Protein AF-A0AAV6GYV1-F1 (afdb_monomer)

Nearest PDB structures (foldseek):
  3hlz-assembly1_A  TM=2.741E-01  e=1.268E+00  Bacteroides thetaiotaomicron VPI-5482
  6qlf-assembly1_L  TM=3.025E-01  e=2.192E+00  Saccharomyces cerevisiae
  6v8s-assembly11_K  TM=3.087E-01  e=9.617E+00  Arachis hypogaea
  5n83-assembly1_C  TM=1.624E-01  e=9.105E+00  Murine adenovirus 2

pLDDT: mean 74.98, std 23.85, range [28.27, 98.62]

Solvent-accessible surface area (backbone atoms only — not comparable to full-atom values): 13318 Å² total; per-residue (Å²): 136,83,82,74,56,74,51,79,46,83,43,65,66,91,82,87,71,86,88,81,69,70,67,78,70,79,68,96,55,78,82,77,73,91,79,90,86,76,94,71,90,77,73,90,65,86,59,78,94,79,59,98,90,47,48,67,56,78,65,39,71,42,36,53,37,82,41,79,44,98,59,66,47,58,56,89,88,39,75,32,56,40,36,17,49,30,52,24,35,31,37,26,51,83,62,72,59,64,66,37,75,56,68,70,78,84,34,80,55,97,77,56,78,53,61,51,21,74,49,17,21,45,30,28,38,62,88,41,42,49,46,36,36,46,79,38,74,63,66,67,66,32,53,49,54,20,49,52,52,34,67,70,39,77,85,67,84,61,56,45,54,34,36,38,41,38,36,40,40,41,28,16,37,59,88,74,67,78,38,47,28,25,36,32,43,37,43,38,28,46,83,80,42,29,37,40,40,31,31,41,56,54,74,52,90,74,92,65,62,75,34,63,62,71,93,73,79,77,80,75,79,129

Structure (mmCIF, N/CA/C/O backbone):
data_AF-A0AAV6GYV1-F1
#
_entry.id   AF-A0AAV6GYV1-F1
#
loop_
_atom_site.group_PDB
_atom_site.id
_atom_site.type_symbol
_atom_site.label_atom_id
_atom_site.label_alt_id
_atom_site.label_comp_id
_atom_site.label_asym_id
_atom_site.label_entity_id
_atom_site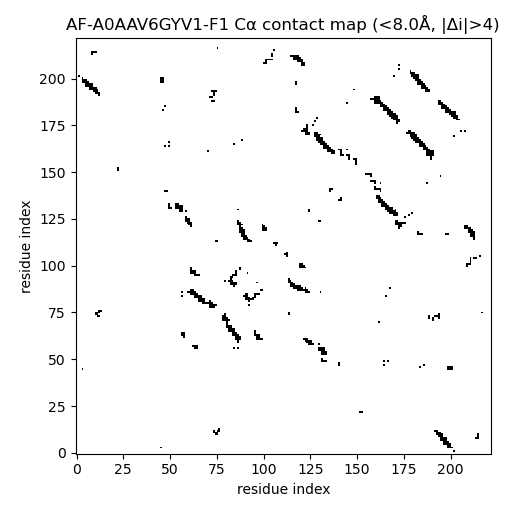.label_seq_id
_atom_site.pdbx_PDB_ins_code
_atom_site.Cartn_x
_atom_site.Cartn_y
_atom_site.Cartn_z
_atom_site.occupancy
_atom_site.B_iso_or_equiv
_atom_site.auth_seq_id
_atom_site.auth_comp_id
_atom_site.auth_asym_id
_atom_site.auth_atom_id
_atom_site.pdbx_PDB_model_num
ATOM 1 N N . MET A 1 1 ? 9.478 -24.132 -7.038 1.00 28.27 1 MET A N 1
ATOM 2 C CA . MET A 1 1 ? 8.317 -23.618 -6.281 1.00 28.27 1 MET A CA 1
ATOM 3 C C . MET A 1 1 ? 8.875 -22.710 -5.201 1.00 28.27 1 MET A C 1
ATOM 5 O O . MET A 1 1 ? 9.677 -23.185 -4.408 1.00 28.27 1 MET A O 1
ATOM 9 N N . GLN A 1 2 ? 8.620 -21.402 -5.302 1.00 28.59 2 GLN A N 1
ATOM 10 C CA . GLN A 1 2 ? 9.259 -20.383 -4.459 1.00 28.59 2 GLN A CA 1
ATOM 11 C C . GLN A 1 2 ? 8.671 -20.378 -3.034 1.00 28.59 2 GLN A C 1
ATOM 13 O O . GLN A 1 2 ? 7.479 -20.643 -2.881 1.00 28.59 2 GLN A O 1
ATOM 18 N N . PRO A 1 3 ? 9.484 -20.093 -2.001 1.00 28.50 3 PRO A N 1
ATOM 19 C CA . PRO A 1 3 ? 9.009 -19.924 -0.634 1.00 28.50 3 PRO A CA 1
ATOM 20 C C . PRO A 1 3 ? 8.240 -18.604 -0.492 1.00 28.50 3 PRO A C 1
ATOM 22 O O . PRO A 1 3 ? 8.726 -17.547 -0.887 1.00 28.50 3 PRO A O 1
ATOM 25 N N . TYR A 1 4 ? 7.048 -18.676 0.092 1.00 30.66 4 TYR A N 1
ATOM 26 C CA . TYR A 1 4 ? 6.285 -17.507 0.518 1.00 30.66 4 TYR A CA 1
ATOM 27 C C . TYR A 1 4 ? 6.835 -17.014 1.857 1.00 30.66 4 TYR A C 1
ATOM 29 O O . TYR A 1 4 ? 7.005 -17.805 2.787 1.00 30.66 4 TYR A O 1
ATOM 37 N N . TYR A 1 5 ? 7.102 -15.715 1.962 1.00 35.12 5 TYR A N 1
ATOM 38 C CA . TYR A 1 5 ? 7.473 -15.068 3.216 1.00 35.12 5 TYR A CA 1
ATOM 39 C C . TYR A 1 5 ? 6.336 -14.148 3.655 1.00 35.12 5 TYR A C 1
ATOM 41 O O . TYR A 1 5 ? 5.713 -13.481 2.831 1.00 35.12 5 TYR A O 1
ATOM 49 N N . TYR A 1 6 ? 6.082 -14.113 4.958 1.00 36.97 6 TYR A N 1
ATOM 50 C CA . TYR A 1 6 ? 5.147 -13.187 5.585 1.00 36.97 6 TYR A CA 1
ATOM 51 C C . TYR A 1 6 ? 5.913 -12.418 6.651 1.00 36.97 6 TYR A C 1
ATOM 53 O O . TYR A 1 6 ? 6.543 -13.024 7.522 1.00 36.97 6 TYR A O 1
ATOM 61 N N . PHE A 1 7 ? 5.877 -11.090 6.583 1.00 44.09 7 PHE A N 1
ATOM 62 C CA . PHE A 1 7 ? 6.377 -10.244 7.657 1.00 44.09 7 PHE A CA 1
ATOM 63 C C . PHE A 1 7 ? 5.183 -9.540 8.296 1.00 44.09 7 PHE A C 1
ATOM 65 O O . PHE A 1 7 ? 4.597 -8.619 7.729 1.00 44.09 7 PHE A O 1
ATOM 72 N N . VAL A 1 8 ? 4.794 -10.019 9.476 1.00 45.31 8 VAL A N 1
ATOM 73 C CA . VAL A 1 8 ? 3.782 -9.371 10.312 1.00 45.31 8 VAL A CA 1
ATOM 74 C C . VAL A 1 8 ? 4.501 -8.390 11.210 1.00 45.31 8 VAL A C 1
ATOM 76 O O . VAL A 1 8 ? 5.445 -8.755 11.914 1.00 45.31 8 VAL A O 1
ATOM 79 N N . THR A 1 9 ? 4.050 -7.144 11.212 1.00 48.09 9 THR A N 1
ATOM 80 C CA . THR A 1 9 ? 4.599 -6.147 12.111 1.00 48.09 9 THR A CA 1
ATOM 81 C C . THR A 1 9 ? 3.514 -5.393 12.863 1.00 48.09 9 THR A C 1
ATOM 83 O O . THR A 1 9 ? 2.433 -5.090 12.358 1.00 48.09 9 THR A O 1
ATOM 86 N N . TYR A 1 10 ? 3.807 -5.171 14.138 1.00 42.75 10 TYR A N 1
ATOM 87 C CA . TYR A 1 10 ? 2.898 -4.660 15.147 1.00 42.75 10 TYR A CA 1
ATOM 88 C C . TYR A 1 10 ? 3.304 -3.233 15.498 1.00 42.75 10 TYR A C 1
ATOM 90 O O . TYR A 1 10 ? 4.445 -3.000 15.902 1.00 42.75 10 TYR A O 1
ATOM 98 N N . CYS A 1 11 ? 2.378 -2.285 15.382 1.00 42.47 11 CYS A N 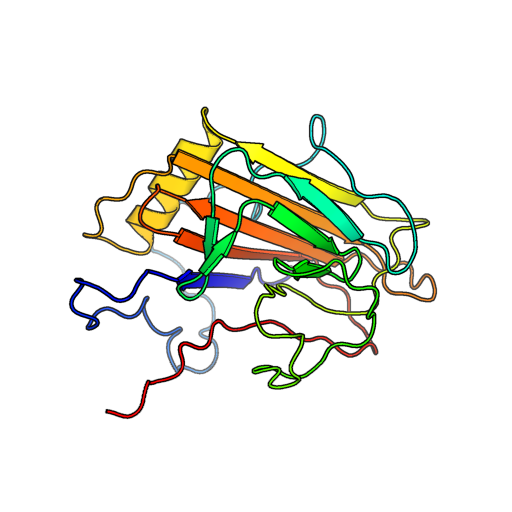1
ATOM 99 C CA . CYS A 1 11 ? 2.595 -0.918 15.834 1.00 42.47 11 CYS A CA 1
ATOM 100 C C . CYS A 1 11 ? 1.391 -0.480 16.672 1.00 42.47 11 CYS A C 1
ATOM 102 O O . CYS A 1 11 ? 0.409 0.030 16.140 1.00 42.47 11 CYS A O 1
ATOM 104 N N . THR A 1 12 ? 1.448 -0.686 17.991 1.00 38.69 12 THR A N 1
ATOM 105 C CA . THR A 1 12 ? 0.503 -0.020 18.899 1.00 38.69 12 THR A CA 1
ATOM 106 C C . THR A 1 12 ? 1.079 1.235 19.514 1.00 38.69 12 THR A C 1
ATOM 108 O O . THR A 1 12 ? 2.278 1.340 19.771 1.00 38.69 12 THR A O 1
ATOM 111 N N . ASP A 1 13 ? 0.160 2.153 19.802 1.00 34.41 13 ASP A N 1
ATOM 112 C CA . ASP A 1 13 ? 0.320 3.236 20.759 1.00 34.41 13 ASP A CA 1
ATOM 113 C C . ASP A 1 13 ? 0.835 2.669 22.092 1.00 34.41 13 ASP A C 1
ATOM 115 O O . ASP A 1 13 ? 0.295 1.695 22.626 1.00 34.41 13 ASP A O 1
ATOM 119 N N . VAL A 1 14 ? 1.928 3.232 22.599 1.00 31.59 14 VAL A N 1
ATOM 120 C CA . VAL A 1 14 ? 2.547 2.809 23.858 1.00 31.59 14 VAL A CA 1
ATOM 121 C C . VAL A 1 14 ? 1.818 3.546 24.974 1.00 31.59 14 VAL A C 1
ATOM 123 O O . VAL A 1 14 ? 2.110 4.713 25.225 1.00 31.59 14 VAL A O 1
ATOM 126 N N . GLY A 1 15 ? 0.849 2.865 25.585 1.00 30.61 15 GLY A N 1
ATOM 127 C CA . GLY A 1 15 ? 0.046 3.381 26.693 1.00 30.61 15 GLY A CA 1
ATOM 128 C C . GLY A 1 15 ? -0.214 2.346 27.784 1.00 30.61 15 GLY A C 1
ATOM 129 O O . GLY A 1 15 ? 0.228 2.560 28.896 1.00 30.61 15 GLY A O 1
ATOM 130 N N . ASP A 1 16 ? -0.852 1.211 27.478 1.00 30.47 16 ASP A N 1
ATOM 131 C CA . ASP A 1 16 ? -1.278 0.251 28.517 1.00 30.47 16 ASP A CA 1
ATOM 132 C C . ASP A 1 16 ? -1.427 -1.186 27.984 1.00 30.47 16 ASP A C 1
ATOM 134 O O . ASP A 1 16 ? -2.526 -1.738 27.912 1.00 30.47 16 ASP A O 1
ATOM 138 N N . ILE A 1 17 ? -0.326 -1.819 27.570 1.00 37.41 17 ILE A N 1
ATOM 139 C CA . ILE A 1 17 ? -0.294 -3.277 27.378 1.00 37.41 17 ILE A CA 1
ATOM 140 C C . ILE A 1 17 ? 1.078 -3.781 27.817 1.00 37.41 17 ILE A C 1
ATOM 142 O O . ILE A 1 17 ? 2.091 -3.366 27.261 1.00 37.41 17 ILE A O 1
ATOM 146 N N . ASP A 1 18 ? 1.109 -4.678 28.802 1.00 32.22 18 ASP A N 1
ATOM 147 C CA . ASP A 1 18 ? 2.315 -5.375 29.251 1.00 32.22 18 ASP A CA 1
ATOM 148 C C . ASP A 1 18 ? 3.044 -6.043 28.067 1.00 32.22 18 ASP A C 1
ATOM 150 O O . ASP A 1 18 ? 2.610 -7.052 27.504 1.00 32.22 18 ASP A O 1
ATOM 154 N N . PHE A 1 19 ? 4.184 -5.463 27.688 1.00 38.31 19 PHE A N 1
ATOM 155 C CA . PHE A 1 19 ? 5.040 -5.846 26.561 1.00 38.31 19 PHE A CA 1
ATOM 156 C C . PHE A 1 19 ? 5.888 -7.099 26.843 1.00 38.31 19 PHE A C 1
ATOM 158 O O . PHE A 1 19 ? 7.103 -7.084 26.667 1.00 38.31 19 PHE A O 1
ATOM 165 N N . ASN A 1 20 ? 5.264 -8.210 27.241 1.00 29.78 20 ASN A N 1
ATOM 166 C CA . ASN A 1 20 ? 5.962 -9.499 27.389 1.00 29.78 20 ASN A CA 1
ATOM 167 C C . ASN A 1 20 ? 5.529 -10.578 26.387 1.00 29.78 20 ASN A C 1
ATOM 169 O O . ASN A 1 20 ? 5.944 -11.730 26.499 1.00 29.78 20 ASN A O 1
ATOM 173 N N . ARG A 1 21 ? 4.751 -10.226 25.360 1.00 39.41 21 ARG A N 1
ATOM 174 C CA . ARG A 1 21 ? 4.502 -11.112 24.215 1.00 39.41 21 ARG A CA 1
ATOM 175 C C . ARG A 1 21 ? 4.888 -10.407 22.926 1.00 39.41 21 ARG A C 1
ATOM 177 O O . ARG A 1 21 ? 4.056 -9.808 22.254 1.00 39.41 21 ARG A O 1
ATOM 184 N N . LEU A 1 22 ? 6.173 -10.485 22.584 1.00 37.31 22 LEU A N 1
ATOM 185 C CA . LEU A 1 22 ? 6.576 -10.382 21.184 1.00 37.31 22 LEU A CA 1
ATOM 186 C C . LEU A 1 22 ? 5.710 -11.378 20.394 1.00 37.31 22 LEU A C 1
ATOM 188 O O . LEU A 1 22 ? 5.467 -12.487 20.884 1.00 37.31 22 LEU A O 1
ATOM 192 N N . ALA A 1 23 ? 5.264 -11.018 19.183 1.00 36.94 23 ALA A N 1
ATOM 193 C CA . ALA A 1 23 ? 4.935 -12.056 18.205 1.00 36.94 23 ALA A CA 1
ATOM 194 C C . ALA A 1 23 ? 6.103 -13.058 18.234 1.00 36.94 23 ALA A C 1
ATOM 196 O O . ALA A 1 23 ? 7.246 -12.590 18.337 1.00 36.94 23 ALA A O 1
ATOM 197 N N . PRO A 1 24 ? 5.857 -14.383 18.245 1.00 34.25 24 PRO A N 1
ATOM 198 C CA . PRO A 1 24 ? 6.929 -15.357 18.384 1.00 34.25 24 PRO A CA 1
ATOM 199 C C . PRO A 1 24 ? 8.085 -14.957 17.474 1.00 34.25 24 PRO A C 1
ATOM 201 O O . PRO A 1 24 ? 7.870 -14.727 16.281 1.00 34.25 24 PRO A O 1
ATOM 204 N N . HIS A 1 25 ? 9.286 -14.790 18.039 1.00 34.47 25 HIS A N 1
ATOM 205 C CA . HIS A 1 25 ? 10.470 -14.602 17.213 1.00 34.47 25 HIS A CA 1
ATOM 206 C C . HIS A 1 25 ? 10.446 -15.702 16.145 1.00 34.47 25 HIS A C 1
ATOM 208 O O . HIS A 1 25 ? 10.227 -16.862 16.516 1.00 34.47 25 HIS A O 1
ATOM 214 N N . PRO A 1 26 ? 10.672 -15.386 14.853 1.00 36.88 26 PRO A N 1
ATOM 215 C CA . PRO A 1 26 ? 11.050 -16.421 13.908 1.00 36.88 26 PRO A CA 1
ATOM 216 C C . PRO A 1 26 ? 12.182 -17.193 14.590 1.00 36.88 26 PRO A C 1
ATOM 218 O O . PRO A 1 26 ? 13.135 -16.544 15.039 1.00 36.88 26 PRO A O 1
ATOM 221 N N . PRO A 1 27 ? 12.042 -18.510 14.815 1.00 33.62 27 PRO A N 1
ATOM 222 C CA . PRO A 1 27 ? 13.006 -19.239 15.619 1.00 33.62 27 PRO A CA 1
ATOM 223 C C . PRO A 1 27 ? 14.417 -18.956 15.092 1.00 33.62 27 PRO A C 1
ATOM 225 O O . PRO A 1 27 ? 14.642 -19.024 13.887 1.00 33.62 27 PRO A O 1
ATOM 228 N N . LEU A 1 28 ? 15.368 -18.650 15.987 1.00 34.28 28 LEU A N 1
ATOM 229 C CA . LEU A 1 28 ? 16.804 -18.477 15.683 1.00 34.28 28 LEU A CA 1
ATOM 230 C C . LEU A 1 28 ? 17.481 -19.800 15.261 1.00 34.28 28 LEU A C 1
ATOM 232 O O . LEU A 1 28 ? 18.677 -20.006 15.447 1.00 34.28 28 LEU A O 1
ATOM 236 N N . VAL A 1 29 ? 16.701 -20.721 14.710 1.00 34.00 29 VAL A N 1
ATOM 237 C CA . VAL A 1 29 ? 17.139 -21.996 14.169 1.00 34.00 29 VAL A CA 1
ATOM 238 C C . VAL A 1 29 ? 17.506 -21.733 12.704 1.00 34.00 29 VAL A C 1
ATOM 240 O O . VAL A 1 29 ? 16.755 -21.018 12.033 1.00 34.00 29 VAL A O 1
ATOM 243 N N . PRO A 1 30 ? 18.632 -22.259 12.178 1.00 32.72 30 PRO A N 1
ATOM 244 C CA . PRO A 1 30 ? 18.871 -22.240 10.736 1.00 32.72 30 PRO A CA 1
ATOM 245 C C . PRO A 1 30 ? 17.610 -22.744 10.042 1.00 32.72 30 PRO A C 1
ATOM 247 O O . PRO A 1 30 ? 17.064 -23.759 10.467 1.00 32.72 30 PRO A O 1
ATOM 250 N N . THR A 1 31 ? 17.133 -21.986 9.053 1.00 32.56 31 THR A N 1
ATOM 251 C CA . THR A 1 31 ? 15.862 -22.167 8.341 1.00 32.56 31 THR A CA 1
ATOM 252 C C . THR A 1 31 ? 15.385 -23.623 8.389 1.00 32.56 31 THR A C 1
ATOM 254 O O . THR A 1 31 ? 15.970 -24.464 7.697 1.00 32.56 31 THR A O 1
ATOM 257 N N . PRO A 1 32 ? 14.390 -23.962 9.234 1.00 28.69 32 PRO A N 1
ATOM 258 C CA . PRO A 1 32 ? 13.977 -25.346 9.382 1.00 28.69 32 PRO A CA 1
ATOM 259 C C . PRO A 1 32 ? 13.422 -25.867 8.057 1.00 28.69 32 PRO A C 1
ATOM 261 O O . PRO A 1 32 ? 12.532 -25.263 7.456 1.00 28.69 32 PRO A O 1
ATOM 264 N N . GLN A 1 33 ? 13.981 -26.988 7.604 1.00 31.70 33 GLN A N 1
ATOM 265 C CA . GLN A 1 33 ? 13.441 -27.803 6.518 1.00 31.70 33 GLN A CA 1
ATOM 266 C C . GLN A 1 33 ? 12.022 -28.304 6.874 1.00 31.70 33 GLN A C 1
ATOM 268 O O . GLN A 1 33 ? 11.667 -28.341 8.055 1.00 31.70 33 GLN A O 1
ATOM 273 N N . PRO A 1 34 ? 11.200 -28.678 5.873 1.00 29.33 34 PRO A N 1
ATOM 274 C CA . PRO A 1 34 ? 9.767 -28.913 6.040 1.00 29.33 34 PRO A CA 1
ATOM 275 C C . PRO A 1 34 ? 9.486 -30.024 7.055 1.00 29.33 34 PRO A C 1
ATOM 277 O O . PRO A 1 34 ? 10.078 -31.098 6.965 1.00 29.33 34 PRO A O 1
ATOM 280 N N . ILE A 1 35 ? 8.533 -29.800 7.964 1.00 29.09 35 ILE A N 1
ATOM 281 C CA . ILE A 1 35 ? 7.978 -30.861 8.810 1.00 29.09 35 ILE A CA 1
ATOM 282 C C . ILE A 1 35 ? 6.518 -31.059 8.411 1.00 29.09 35 ILE A C 1
ATOM 284 O O . ILE A 1 35 ? 5.685 -30.162 8.533 1.00 29.09 35 ILE A O 1
ATOM 288 N N . THR A 1 36 ? 6.227 -32.244 7.889 1.00 36.53 36 THR A N 1
ATOM 289 C CA . THR A 1 36 ? 4.882 -32.723 7.592 1.00 36.53 36 THR A CA 1
ATOM 290 C C . THR A 1 36 ? 4.103 -32.968 8.884 1.00 36.53 36 THR A C 1
ATOM 292 O O . THR A 1 36 ? 4.534 -33.745 9.730 1.00 36.53 36 THR A O 1
ATOM 295 N N . GLY A 1 37 ? 2.914 -32.361 8.986 1.00 40.50 37 GLY A N 1
ATOM 296 C CA . GLY A 1 37 ? 1.854 -32.807 9.895 1.00 40.50 37 GLY A CA 1
ATOM 297 C C . GLY A 1 37 ? 1.581 -31.946 11.130 1.00 40.50 37 GLY A C 1
ATOM 298 O O . GLY A 1 37 ? 1.790 -32.418 12.239 1.00 40.50 37 GLY A O 1
ATOM 299 N N . THR A 1 38 ? 0.975 -30.767 10.938 1.00 30.59 38 THR A N 1
ATOM 300 C 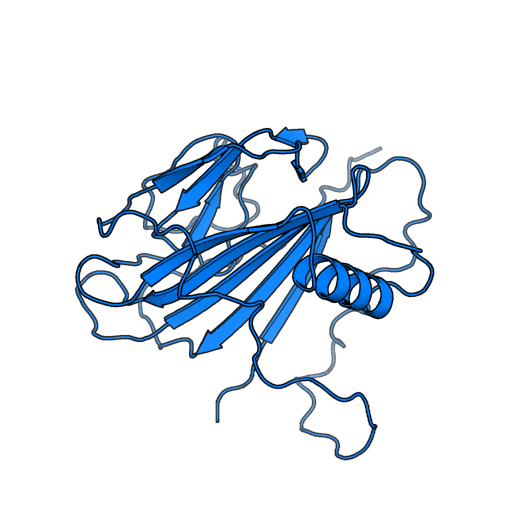CA . THR A 1 38 ? -0.048 -30.224 11.856 1.00 30.59 38 THR A CA 1
ATOM 301 C C . THR A 1 38 ? -1.028 -29.368 11.051 1.00 30.59 38 THR A C 1
ATOM 303 O O . THR A 1 38 ? -0.628 -28.479 10.302 1.00 30.59 38 THR A O 1
ATOM 306 N N . THR A 1 39 ? -2.322 -29.655 11.166 1.00 36.28 39 THR A N 1
ATOM 307 C CA . THR A 1 39 ? -3.420 -28.982 10.459 1.00 36.28 39 THR A CA 1
ATOM 308 C C . THR A 1 39 ? -3.700 -27.595 11.041 1.00 36.28 39 THR A C 1
ATOM 310 O O . THR A 1 39 ? -4.531 -27.448 11.932 1.00 36.28 39 THR A O 1
ATOM 313 N N . ALA A 1 40 ? -3.044 -26.572 10.497 1.00 36.56 40 ALA A N 1
ATOM 314 C CA . ALA A 1 40 ? -3.662 -25.266 10.301 1.00 36.56 40 ALA A CA 1
ATOM 315 C C . ALA A 1 40 ? -3.907 -25.131 8.794 1.00 36.56 40 ALA A C 1
ATOM 317 O O . ALA A 1 40 ? -2.969 -25.183 7.999 1.00 36.56 40 ALA A O 1
ATOM 318 N N . SER A 1 41 ? -5.169 -25.061 8.378 1.00 32.69 41 SER A N 1
ATOM 319 C CA . SER A 1 41 ? -5.514 -24.836 6.976 1.00 32.69 41 SER A CA 1
ATOM 320 C C . SER A 1 41 ? -5.100 -23.417 6.576 1.00 32.69 41 SER A C 1
ATOM 322 O O . SER A 1 41 ? -5.726 -22.453 7.010 1.00 32.69 41 SER A O 1
ATOM 324 N N . PHE A 1 42 ? -4.065 -23.291 5.748 1.00 40.62 42 PHE A N 1
ATOM 325 C CA . PHE A 1 42 ? -3.737 -22.047 5.050 1.00 40.62 42 PHE A CA 1
ATOM 326 C C . PHE A 1 42 ? -4.620 -21.940 3.796 1.00 40.62 42 PHE A C 1
ATOM 328 O O . PHE A 1 42 ? -4.631 -22.888 3.004 1.00 40.62 42 PHE A O 1
ATOM 335 N N . PRO A 1 43 ? -5.378 -20.849 3.589 1.00 40.22 43 PRO A N 1
ATOM 336 C CA . PRO A 1 43 ? -6.180 -20.709 2.384 1.00 40.22 43 PRO A CA 1
ATOM 337 C C . PRO A 1 43 ? -5.299 -20.388 1.169 1.00 40.22 43 PRO A C 1
ATOM 339 O O . PRO A 1 43 ? -4.209 -19.827 1.279 1.00 40.22 43 PRO A O 1
ATOM 342 N N . ALA A 1 44 ? -5.781 -20.777 -0.010 1.00 36.59 44 ALA A N 1
ATOM 343 C CA . ALA A 1 44 ? -5.176 -20.425 -1.285 1.00 36.59 44 ALA A CA 1
ATOM 344 C C . ALA A 1 44 ? -5.147 -18.896 -1.478 1.00 36.59 44 ALA A C 1
ATOM 346 O O . ALA A 1 44 ? -6.159 -18.232 -1.273 1.00 36.59 44 ALA A O 1
ATOM 347 N N . GLY A 1 45 ? -4.003 -18.375 -1.934 1.00 58.53 45 GLY A N 1
ATOM 348 C CA . GLY A 1 45 ? -3.778 -16.953 -2.214 1.00 58.53 45 GLY A CA 1
ATOM 349 C C . GLY A 1 45 ? -3.077 -16.235 -1.061 1.00 58.53 45 GLY A C 1
ATOM 350 O O . GLY A 1 45 ? -3.697 -15.853 -0.084 1.00 58.53 45 GLY A O 1
ATOM 351 N N . VAL A 1 46 ? -1.769 -16.016 -1.196 1.00 73.56 46 VAL A N 1
ATOM 352 C CA . VAL A 1 46 ? -0.902 -15.308 -0.225 1.00 73.56 46 VAL A CA 1
ATOM 353 C C . VAL A 1 46 ? -1.301 -13.844 0.003 1.00 73.56 46 VAL A C 1
ATOM 355 O O . VAL A 1 46 ? -0.853 -13.205 0.951 1.00 73.56 46 VAL A O 1
ATOM 358 N N . PHE A 1 47 ? -2.145 -13.306 -0.871 1.00 85.62 47 PHE A N 1
ATOM 359 C CA . PHE A 1 47 ? -2.564 -11.917 -0.879 1.00 85.62 47 PHE A CA 1
ATOM 360 C C . PHE A 1 47 ? -4.019 -11.776 -0.447 1.00 85.62 47 PHE A C 1
ATOM 362 O O . PHE A 1 47 ? -4.876 -12.579 -0.813 1.00 85.62 47 PHE A O 1
ATOM 369 N N . TYR A 1 48 ? -4.297 -10.688 0.266 1.00 93.25 48 TYR A N 1
ATOM 370 C CA . TYR A 1 48 ? -5.642 -10.143 0.385 1.00 93.25 48 TYR A CA 1
ATOM 371 C C . TYR A 1 48 ? -6.196 -9.844 -1.013 1.00 93.25 48 TYR A C 1
ATOM 373 O O . TYR A 1 48 ? -5.399 -9.572 -1.917 1.00 93.25 48 TYR A O 1
ATOM 381 N N . PRO A 1 49 ? -7.529 -9.866 -1.207 1.00 94.38 49 PRO A N 1
ATOM 382 C CA . PRO A 1 49 ? -8.133 -9.615 -2.509 1.00 94.38 49 PRO A CA 1
ATOM 383 C C . PRO A 1 49 ? -7.633 -8.311 -3.143 1.00 94.38 49 PRO A C 1
ATOM 385 O O . PRO A 1 49 ? -7.617 -7.265 -2.493 1.00 94.38 49 PRO A O 1
ATOM 388 N N . PHE A 1 50 ? -7.236 -8.407 -4.408 1.00 94.50 50 PHE A N 1
ATOM 389 C CA . PHE A 1 50 ? -6.821 -7.299 -5.265 1.00 94.50 50 PHE A CA 1
ATOM 390 C C . PHE A 1 50 ? -7.220 -7.626 -6.711 1.00 94.50 50 PHE A C 1
ATOM 392 O O . PHE A 1 50 ? -7.373 -8.801 -7.064 1.00 94.50 50 PHE A O 1
ATOM 399 N N . GLY A 1 51 ? -7.391 -6.609 -7.553 1.00 91.56 51 GLY A N 1
ATOM 400 C CA . GLY A 1 51 ? -7.758 -6.775 -8.960 1.00 91.56 51 GLY A CA 1
ATOM 401 C C . GLY A 1 51 ? -8.999 -5.969 -9.360 1.00 91.56 51 GLY A C 1
ATOM 402 O O . GLY A 1 51 ? -9.114 -4.811 -8.965 1.00 91.56 51 GLY A O 1
ATOM 403 N N . PRO A 1 52 ? -9.907 -6.515 -10.197 1.00 89.81 52 PRO A N 1
ATOM 404 C CA . PRO A 1 52 ? -11.038 -5.755 -10.729 1.00 89.81 52 PRO A CA 1
ATOM 405 C C . PRO A 1 52 ? -11.866 -5.062 -9.636 1.00 89.81 52 PRO A C 1
ATOM 407 O O . PRO A 1 52 ? -12.401 -5.722 -8.749 1.00 89.81 52 PRO A O 1
ATOM 410 N N . GLY A 1 53 ? -12.000 -3.736 -9.739 1.00 91.06 53 GLY A N 1
ATOM 411 C CA . GLY A 1 53 ? -12.696 -2.897 -8.755 1.00 91.06 53 GLY A CA 1
ATOM 412 C C . GLY A 1 53 ? -11.771 -2.116 -7.817 1.00 91.06 53 GLY A C 1
ATOM 413 O O . GLY A 1 53 ? -12.257 -1.233 -7.110 1.00 91.06 53 GLY A O 1
ATOM 414 N N . ASP A 1 54 ? -10.465 -2.392 -7.835 1.00 97.38 54 ASP A N 1
ATOM 415 C CA . ASP A 1 54 ? -9.464 -1.581 -7.142 1.00 97.38 54 ASP A CA 1
ATOM 416 C C . ASP A 1 54 ? -9.213 -0.246 -7.858 1.00 97.38 54 ASP A C 1
ATOM 418 O O . ASP A 1 54 ? -9.445 -0.088 -9.062 1.00 97.38 54 ASP A O 1
ATOM 422 N N . SER A 1 55 ? -8.653 0.700 -7.108 1.00 98.44 55 SER A N 1
ATOM 423 C CA . SER A 1 55 ? -7.992 1.873 -7.671 1.00 98.44 55 SER A CA 1
ATOM 424 C C . SER A 1 55 ? -6.571 1.514 -8.106 1.00 98.44 55 SER A C 1
ATOM 426 O O . SER A 1 55 ? -5.935 0.643 -7.516 1.00 98.44 55 SER A O 1
ATOM 428 N N . TYR A 1 56 ? -6.044 2.210 -9.110 1.00 97.69 56 TYR A N 1
ATOM 429 C CA . TYR A 1 56 ? -4.697 1.985 -9.638 1.00 97.69 56 TYR A CA 1
ATOM 430 C C . TYR A 1 56 ? -3.874 3.267 -9.563 1.00 97.69 56 TYR A C 1
ATOM 432 O O . TYR A 1 56 ? -4.419 4.360 -9.731 1.00 97.69 56 TYR A O 1
ATOM 440 N N . THR A 1 57 ? -2.571 3.139 -9.314 1.00 96.69 57 THR A N 1
ATOM 441 C CA . THR A 1 57 ? -1.645 4.270 -9.455 1.00 96.69 57 THR A CA 1
ATOM 442 C C . THR A 1 57 ? -1.424 4.597 -10.932 1.00 96.69 57 THR A C 1
ATOM 444 O O . THR A 1 57 ? -1.762 3.809 -11.826 1.00 96.69 57 THR A O 1
ATOM 447 N N . HIS A 1 58 ? -0.853 5.767 -11.218 1.00 93.81 58 HIS A N 1
ATOM 448 C CA . HIS A 1 58 ? -0.441 6.078 -12.579 1.00 93.81 58 HIS A CA 1
ATOM 449 C C . HIS A 1 58 ? 0.666 5.124 -13.048 1.00 93.81 58 HIS A C 1
ATOM 451 O O . HIS A 1 58 ? 1.543 4.707 -12.285 1.00 93.81 58 HIS A O 1
ATOM 457 N N . ARG A 1 59 ? 0.638 4.812 -14.347 1.00 93.88 59 ARG A N 1
ATOM 458 C CA . ARG A 1 59 ? 1.704 4.085 -15.044 1.00 93.88 59 ARG A CA 1
ATOM 459 C C . ARG A 1 59 ? 2.812 5.057 -15.434 1.00 93.88 59 ARG A C 1
ATOM 461 O O . ARG A 1 59 ? 2.892 5.469 -16.591 1.00 93.88 59 ARG A O 1
ATOM 468 N N . TYR A 1 60 ? 3.59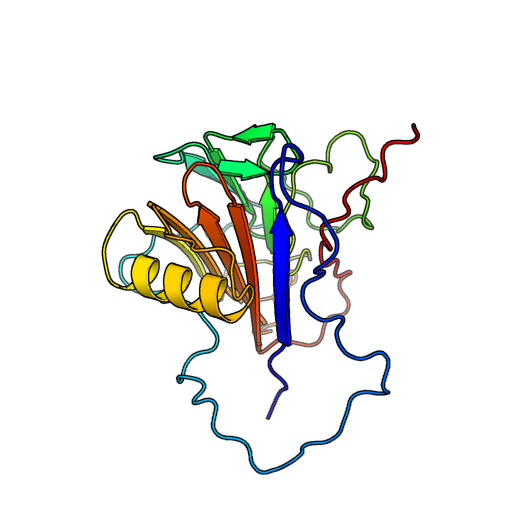2 5.476 -14.449 1.00 91.25 60 TYR A N 1
ATOM 469 C CA . TYR A 1 60 ? 4.623 6.493 -14.601 1.00 91.25 60 TYR A CA 1
ATOM 470 C C . TYR A 1 60 ? 5.824 6.157 -13.717 1.00 91.25 60 TYR A C 1
ATOM 472 O O . TYR A 1 60 ? 5.660 5.653 -12.609 1.00 91.25 60 TYR A O 1
ATOM 480 N N . ASP A 1 61 ? 7.023 6.417 -14.215 1.00 87.94 61 ASP A N 1
ATOM 481 C CA . ASP A 1 61 ? 8.256 6.135 -13.486 1.00 87.94 61 ASP A CA 1
ATOM 482 C C . ASP A 1 61 ? 8.405 7.076 -12.278 1.00 87.94 61 ASP A C 1
ATOM 484 O O . ASP A 1 61 ? 8.088 8.262 -12.380 1.00 87.94 61 ASP A O 1
ATOM 488 N N . ASP A 1 62 ? 8.831 6.549 -11.130 1.00 89.50 62 ASP A N 1
ATOM 489 C CA . ASP A 1 62 ? 9.000 7.287 -9.864 1.00 89.50 62 ASP A CA 1
ATOM 490 C C . ASP A 1 62 ? 7.756 7.974 -9.257 1.00 89.50 62 ASP A C 1
ATOM 492 O O . ASP A 1 62 ? 7.876 8.753 -8.310 1.00 89.50 62 ASP A O 1
ATOM 496 N N . ASP A 1 63 ? 6.541 7.692 -9.731 1.00 93.19 63 ASP A N 1
ATOM 497 C CA . ASP A 1 63 ? 5.348 8.429 -9.290 1.00 93.19 63 ASP A CA 1
ATOM 498 C C . ASP A 1 63 ? 4.777 7.992 -7.924 1.00 93.19 63 ASP A C 1
ATOM 500 O O . ASP A 1 63 ? 5.050 6.908 -7.395 1.00 93.19 63 ASP A O 1
ATOM 504 N N . ASN A 1 64 ? 3.947 8.866 -7.346 1.00 94.19 64 ASN A N 1
ATOM 505 C CA . ASN A 1 64 ? 3.249 8.649 -6.085 1.00 94.19 64 ASN A CA 1
ATOM 506 C C . ASN A 1 64 ? 1.772 9.009 -6.204 1.00 94.19 64 ASN A C 1
ATOM 508 O O . ASN A 1 64 ? 1.405 10.111 -6.602 1.00 94.19 64 ASN A O 1
ATOM 512 N N . THR A 1 65 ? 0.905 8.114 -5.741 1.00 97.00 65 THR A N 1
ATOM 513 C CA . THR A 1 65 ? -0.537 8.377 -5.682 1.00 97.00 65 THR A CA 1
ATOM 514 C C . THR A 1 65 ? -0.957 8.773 -4.272 1.00 97.00 65 THR A C 1
ATOM 516 O O . THR A 1 65 ? -0.829 7.975 -3.345 1.00 97.00 65 THR A O 1
ATOM 519 N N . TYR A 1 66 ? -1.474 9.996 -4.110 1.00 97.50 66 TYR A N 1
ATOM 520 C CA . TYR A 1 66 ? -2.077 10.469 -2.860 1.00 97.50 66 TYR A CA 1
ATOM 521 C C . TYR A 1 66 ? -3.407 9.758 -2.597 1.00 97.50 66 TYR A C 1
ATOM 523 O O . TYR A 1 66 ? -4.294 9.756 -3.453 1.00 97.50 66 TYR A O 1
ATOM 531 N N . VAL A 1 67 ? -3.568 9.206 -1.396 1.00 98.12 67 VAL A N 1
ATOM 532 C CA . VAL A 1 67 ? -4.782 8.505 -0.979 1.00 98.12 67 VAL A CA 1
ATOM 533 C C . VAL A 1 67 ? -5.292 9.076 0.346 1.00 98.12 67 VAL A C 1
ATOM 535 O O . VAL A 1 67 ? -4.650 8.874 1.381 1.00 98.12 67 VAL A O 1
ATOM 538 N N . PRO A 1 68 ? -6.451 9.760 0.361 1.00 97.69 68 PRO A N 1
ATOM 539 C CA . PRO A 1 68 ? -7.089 10.169 1.605 1.00 97.69 68 PRO A CA 1
ATOM 540 C C . PRO A 1 68 ? -7.660 8.949 2.339 1.00 97.69 68 PRO A C 1
ATOM 542 O O . PRO A 1 68 ? -8.230 8.040 1.723 1.00 97.69 68 PRO A O 1
ATOM 545 N N . LEU A 1 69 ? -7.528 8.934 3.666 1.00 96.06 69 LEU A N 1
ATOM 546 C CA . LEU A 1 69 ? -8.049 7.859 4.506 1.00 96.06 69 LEU A CA 1
ATOM 547 C C . LEU A 1 69 ? -9.432 8.251 5.050 1.00 96.06 69 LEU A C 1
ATOM 549 O O . LEU A 1 69 ? -9.587 9.347 5.590 1.00 96.06 69 LEU A O 1
ATOM 553 N N . PRO A 1 70 ? -10.441 7.365 4.977 1.00 93.75 70 PRO A N 1
ATOM 554 C CA . PRO A 1 70 ? -11.768 7.623 5.531 1.00 93.75 70 PRO A CA 1
ATOM 555 C C . PRO A 1 70 ? -11.756 7.652 7.065 1.00 93.75 70 PRO A C 1
ATOM 557 O O . PRO A 1 70 ? -12.678 8.180 7.683 1.00 93.75 70 PRO A O 1
ATOM 560 N N . GLN A 1 71 ? -10.729 7.065 7.684 1.00 89.69 71 GLN A N 1
ATOM 561 C CA . GLN A 1 71 ? -10.465 7.113 9.116 1.00 89.69 71 GLN A CA 1
ATOM 562 C C . GLN A 1 71 ? -8.961 7.306 9.335 1.00 89.69 71 GLN A C 1
ATOM 564 O O . GLN A 1 71 ? -8.173 6.726 8.585 1.00 89.69 71 GLN A O 1
ATOM 569 N N . PRO A 1 72 ? -8.536 8.075 10.352 1.00 89.19 72 PRO A N 1
ATOM 570 C CA . PRO A 1 72 ? -7.118 8.265 10.597 1.00 89.19 72 PRO A CA 1
ATOM 571 C C . PRO A 1 72 ? -6.407 6.954 10.959 1.00 89.19 72 PRO A C 1
ATOM 573 O O . PRO A 1 72 ? -6.890 6.178 11.788 1.00 89.19 72 PRO A O 1
ATOM 576 N N . PHE A 1 73 ? -5.234 6.723 10.372 1.00 90.00 73 PHE A N 1
ATOM 577 C CA . PHE A 1 73 ? -4.384 5.572 10.665 1.00 90.00 73 PHE A CA 1
ATOM 578 C C . PHE A 1 73 ? -3.276 5.958 11.642 1.00 90.00 73 PHE A C 1
ATOM 580 O O . PHE A 1 73 ? -2.586 6.961 11.450 1.00 90.00 73 PHE A O 1
ATOM 587 N N . ARG A 1 74 ? -3.085 5.159 12.696 1.00 86.19 74 ARG A N 1
ATOM 588 C CA . ARG A 1 74 ? -2.003 5.377 13.665 1.00 86.19 74 ARG A CA 1
ATOM 589 C C . ARG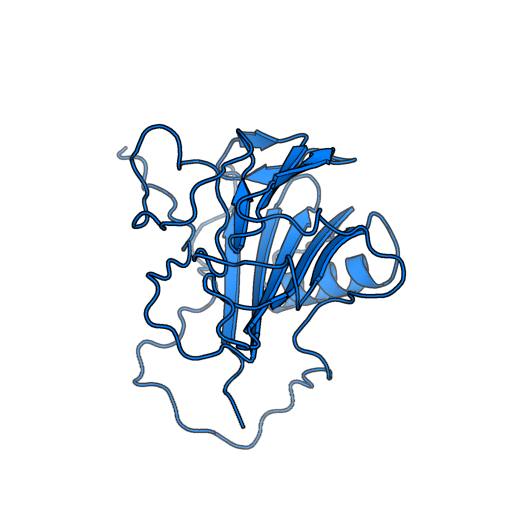 A 1 74 ? -0.750 4.621 13.249 1.00 86.19 74 ARG A C 1
ATOM 591 O O . ARG A 1 74 ? -0.811 3.405 13.082 1.00 86.19 74 ARG A O 1
ATOM 598 N N . TYR A 1 75 ? 0.372 5.325 13.150 1.00 82.31 75 TYR A N 1
ATOM 599 C CA . TYR A 1 75 ? 1.691 4.765 12.862 1.00 82.31 75 TYR A CA 1
ATOM 600 C C . TYR A 1 75 ? 2.746 5.508 13.693 1.00 82.31 75 TYR A C 1
ATOM 602 O O . TYR A 1 75 ? 2.820 6.731 13.651 1.00 82.31 75 TYR A O 1
ATOM 610 N N . PHE A 1 76 ? 3.513 4.783 14.515 1.00 72.12 76 PHE A N 1
ATOM 611 C CA . PHE A 1 76 ? 4.550 5.320 15.415 1.00 72.12 76 PHE A CA 1
ATOM 612 C C . PHE A 1 76 ? 4.167 6.609 16.172 1.00 72.12 76 PHE A C 1
ATOM 614 O O . PHE A 1 76 ? 4.771 7.663 15.976 1.00 72.12 76 PHE A O 1
ATOM 621 N N . ARG A 1 77 ? 3.168 6.519 17.068 1.00 73.25 77 ARG A N 1
ATOM 622 C CA . ARG A 1 77 ? 2.628 7.632 17.894 1.00 73.25 77 ARG A CA 1
ATOM 623 C C . ARG A 1 77 ? 2.082 8.829 17.105 1.00 73.25 77 ARG A C 1
ATOM 625 O O . ARG A 1 77 ? 1.647 9.809 17.702 1.00 73.25 77 ARG A O 1
ATOM 632 N N . GLN A 1 78 ? 2.081 8.753 15.782 1.00 81.31 78 GLN A N 1
ATOM 633 C CA . GLN A 1 78 ? 1.499 9.746 14.901 1.00 81.31 78 GLN A CA 1
ATOM 634 C C . GLN A 1 78 ? 0.206 9.196 14.310 1.00 81.31 78 GLN A C 1
ATOM 636 O O . GLN A 1 78 ? -0.015 7.986 14.227 1.00 81.31 78 GLN A O 1
ATOM 641 N N . THR A 1 79 ? -0.674 10.114 13.936 1.00 87.94 79 THR A N 1
ATOM 642 C CA . THR A 1 79 ? -1.958 9.810 13.316 1.00 87.94 79 THR A CA 1
ATOM 643 C C . THR A 1 79 ? -2.001 10.504 11.966 1.00 87.94 79 THR A C 1
ATOM 645 O O . THR A 1 79 ? -1.787 11.711 11.890 1.00 87.94 79 THR A O 1
ATOM 648 N N . PHE A 1 80 ? -2.285 9.745 10.915 1.00 91.00 80 PHE A N 1
ATOM 649 C CA . PHE A 1 80 ? -2.265 10.212 9.536 1.00 91.00 80 PHE A CA 1
ATOM 650 C C . PHE A 1 80 ? -3.656 10.109 8.926 1.00 91.00 80 PHE A C 1
ATOM 652 O O . PHE A 1 80 ? -4.365 9.134 9.157 1.00 91.00 80 PHE A O 1
ATOM 659 N N . SER A 1 81 ? -4.052 11.120 8.154 1.00 95.25 81 SER A N 1
ATOM 660 C CA . SER A 1 81 ? -5.348 11.146 7.449 1.00 95.25 81 SER A CA 1
ATOM 661 C C . SER A 1 81 ? -5.204 10.884 5.947 1.00 95.25 81 SER A C 1
ATOM 663 O O . SER A 1 81 ? -6.181 10.935 5.207 1.00 95.25 81 SER A O 1
ATOM 665 N N . TRP A 1 82 ? -3.983 10.617 5.490 1.00 96.50 82 TRP A N 1
ATOM 666 C CA . TRP A 1 82 ? -3.643 10.260 4.119 1.00 96.50 82 TRP A CA 1
ATOM 667 C C . TRP A 1 82 ? -2.389 9.391 4.114 1.00 96.50 82 TRP A C 1
ATOM 669 O O . TRP A 1 82 ? -1.688 9.275 5.123 1.00 96.50 82 TRP A O 1
ATOM 679 N N . LEU A 1 83 ? -2.108 8.810 2.957 1.00 96.56 83 LEU A N 1
ATOM 680 C CA . LEU A 1 83 ? -0.826 8.207 2.627 1.00 96.56 83 LEU A CA 1
ATOM 681 C C . LEU A 1 83 ? -0.540 8.391 1.136 1.00 96.56 83 LEU A C 1
ATOM 683 O O . LEU A 1 83 ? -1.414 8.793 0.368 1.00 96.56 83 LEU A O 1
ATOM 687 N N . TYR A 1 84 ? 0.675 8.056 0.733 1.00 96.69 84 TYR A N 1
ATOM 688 C CA . TYR A 1 84 ? 1.101 7.971 -0.653 1.00 96.69 84 TYR A CA 1
ATOM 689 C C . TYR A 1 84 ? 1.460 6.526 -0.978 1.00 96.69 84 TYR A C 1
ATOM 691 O O . TYR A 1 84 ? 2.211 5.896 -0.231 1.00 96.69 84 TYR A O 1
ATOM 699 N N . VAL A 1 85 ? 0.933 6.011 -2.088 1.00 97.62 85 VAL A N 1
ATOM 700 C CA . VAL A 1 85 ? 1.374 4.743 -2.681 1.00 97.62 85 VAL A CA 1
ATOM 701 C C . VAL A 1 85 ? 2.459 5.069 -3.696 1.00 97.62 85 VAL A C 1
ATOM 703 O O . VAL A 1 85 ? 2.164 5.697 -4.714 1.00 97.62 85 VAL A O 1
ATOM 706 N N . SER A 1 86 ? 3.700 4.682 -3.405 1.00 95.88 86 SER A N 1
ATOM 707 C CA . SER A 1 86 ? 4.823 4.884 -4.318 1.00 95.88 86 SER A CA 1
ATOM 708 C C . SER A 1 86 ? 4.902 3.757 -5.336 1.00 95.88 86 SER A C 1
ATOM 710 O O . SER A 1 86 ? 4.757 2.577 -4.991 1.00 95.88 86 SER A O 1
ATOM 712 N N . ASN A 1 87 ? 5.221 4.101 -6.581 1.00 95.19 87 ASN A N 1
ATOM 713 C CA . ASN A 1 87 ? 5.514 3.092 -7.586 1.00 95.19 87 ASN A CA 1
ATOM 714 C C . ASN A 1 87 ? 6.745 2.244 -7.209 1.00 95.19 87 ASN A C 1
ATOM 716 O O . ASN A 1 87 ? 6.735 1.034 -7.427 1.00 95.19 87 ASN A O 1
ATOM 720 N N . ASN A 1 88 ? 7.687 2.824 -6.460 1.00 94.12 88 ASN A N 1
ATOM 721 C CA . ASN A 1 88 ? 8.929 2.208 -5.979 1.00 94.12 88 ASN A CA 1
ATOM 722 C C . ASN A 1 88 ? 8.777 1.307 -4.738 1.00 94.12 88 ASN A C 1
ATOM 724 O O . ASN A 1 88 ? 9.735 1.079 -4.002 1.00 94.12 88 ASN A O 1
ATOM 728 N N . GLY A 1 89 ? 7.584 0.765 -4.482 1.00 92.88 89 GLY A N 1
ATOM 729 C CA . GLY A 1 89 ? 7.418 -0.345 -3.536 1.00 92.88 89 GLY A CA 1
ATOM 730 C C . GLY A 1 89 ? 7.369 0.037 -2.056 1.00 92.88 89 GLY A C 1
ATOM 731 O O . GLY A 1 89 ? 7.721 -0.771 -1.188 1.00 92.88 89 GLY A O 1
ATOM 732 N N . PHE A 1 90 ? 6.915 1.254 -1.748 1.00 92.06 90 PHE A N 1
ATOM 733 C CA . PHE A 1 90 ? 6.677 1.711 -0.378 1.00 92.06 90 PHE A CA 1
ATOM 734 C C . PHE A 1 90 ? 5.416 2.572 -0.240 1.00 92.06 90 PHE A C 1
ATOM 736 O O . PHE A 1 90 ? 4.887 3.118 -1.207 1.00 92.06 90 PHE A O 1
ATOM 743 N N . LEU A 1 91 ? 4.942 2.689 1.000 1.00 94.12 91 LEU A N 1
ATOM 744 C CA . LEU A 1 91 ? 3.965 3.682 1.431 1.00 94.12 91 LEU A CA 1
ATOM 745 C C . LEU A 1 91 ? 4.673 4.772 2.237 1.00 94.12 91 LEU A C 1
ATOM 747 O O . LEU A 1 91 ? 5.540 4.456 3.056 1.00 94.12 91 LEU A O 1
ATOM 751 N N . ALA A 1 92 ? 4.265 6.025 2.057 1.00 91.38 92 ALA A N 1
ATOM 752 C CA . ALA A 1 92 ? 4.724 7.162 2.857 1.00 91.38 92 ALA A CA 1
ATOM 753 C C . ALA A 1 92 ? 3.530 7.922 3.445 1.00 91.38 92 ALA A C 1
ATOM 755 O O . ALA A 1 92 ? 2.489 8.030 2.801 1.00 91.38 92 ALA A O 1
ATOM 756 N N . PHE A 1 93 ? 3.653 8.442 4.665 1.00 89.94 93 PHE A N 1
ATOM 757 C CA . PHE A 1 93 ? 2.547 9.142 5.337 1.00 89.94 93 PHE A CA 1
ATOM 758 C C . PHE A 1 93 ? 2.726 10.662 5.433 1.00 89.94 93 PHE A C 1
ATOM 760 O O . PHE A 1 93 ? 1.763 11.385 5.679 1.00 89.94 93 PHE A O 1
ATOM 767 N N . ASP A 1 94 ? 3.940 11.166 5.242 1.00 83.88 94 ASP A N 1
ATOM 768 C CA . ASP A 1 94 ? 4.262 12.588 5.300 1.00 83.88 94 ASP A CA 1
ATOM 769 C C . ASP A 1 94 ? 4.179 13.250 3.917 1.00 83.88 94 ASP A C 1
ATOM 771 O O . ASP A 1 94 ? 3.345 14.137 3.723 1.00 83.88 94 ASP A O 1
ATOM 775 N N . TYR A 1 95 ? 4.966 12.788 2.941 1.00 82.69 95 TYR A N 1
ATOM 776 C CA . TYR A 1 95 ? 5.006 13.339 1.581 1.00 82.69 95 TYR A CA 1
ATOM 777 C C . TYR A 1 95 ? 5.152 12.241 0.514 1.00 82.69 95 TYR A C 1
ATOM 779 O O . TYR A 1 95 ? 5.633 11.148 0.795 1.00 82.69 95 TYR A O 1
ATOM 787 N N . GLY A 1 96 ? 4.736 12.539 -0.723 1.00 78.12 96 GLY A N 1
ATOM 788 C CA . GLY A 1 96 ? 4.951 11.668 -1.884 1.00 78.12 96 GLY A CA 1
ATOM 789 C C . GLY A 1 96 ? 6.376 11.815 -2.408 1.00 78.12 96 GLY A C 1
ATOM 790 O O . GLY A 1 96 ? 6.847 12.938 -2.604 1.00 78.12 96 GLY A O 1
ATOM 791 N N . TRP A 1 97 ? 7.080 10.698 -2.578 1.00 80.25 97 TRP A N 1
ATOM 792 C CA . TRP A 1 97 ? 8.527 10.677 -2.770 1.00 80.25 97 TRP A CA 1
ATOM 793 C C . TRP A 1 97 ? 8.953 9.965 -4.041 1.00 80.25 97 TRP A C 1
ATOM 795 O O . TRP A 1 97 ? 8.652 8.792 -4.239 1.00 80.25 97 TRP A O 1
ATOM 805 N N . TYR A 1 98 ? 9.753 10.647 -4.848 1.00 80.50 98 TYR A N 1
ATOM 806 C CA . TYR A 1 98 ? 10.202 10.172 -6.159 1.00 80.50 98 TYR A CA 1
ATOM 807 C C . TYR A 1 98 ? 11.542 9.418 -6.096 1.00 80.50 98 TYR A C 1
ATOM 809 O O . TYR A 1 98 ? 12.271 9.358 -7.075 1.00 80.50 98 TYR A O 1
ATOM 817 N N . SER A 1 99 ? 11.942 8.919 -4.921 1.00 80.12 99 SER A N 1
ATOM 818 C CA . SER A 1 99 ? 13.251 8.275 -4.754 1.00 80.12 99 SER A CA 1
ATOM 819 C C . SER A 1 99 ? 13.199 6.803 -5.165 1.00 80.12 99 SER A C 1
ATOM 821 O O . SER A 1 99 ? 12.635 5.981 -4.439 1.00 80.12 99 SER A O 1
ATOM 823 N N . TRP A 1 100 ? 13.852 6.463 -6.274 1.00 76.00 100 TRP A N 1
ATOM 824 C CA . TRP A 1 100 ? 14.058 5.082 -6.730 1.00 76.00 100 TRP A CA 1
ATOM 825 C C . TRP A 1 100 ? 15.113 4.326 -5.914 1.00 76.00 100 TRP A C 1
ATOM 827 O O . TRP A 1 100 ? 14.984 3.132 -5.645 1.00 76.00 100 TRP A O 1
ATOM 837 N N . SER A 1 101 ? 16.160 5.024 -5.463 1.00 82.50 101 SER A N 1
ATOM 838 C CA . SER A 1 101 ? 17.223 4.415 -4.662 1.00 82.50 101 SER A CA 1
ATOM 839 C C . SER A 1 101 ? 16.785 4.274 -3.203 1.00 82.50 101 SER A C 1
ATOM 841 O O . SER A 1 101 ? 16.479 5.286 -2.563 1.00 82.50 101 SER A O 1
ATOM 843 N N . PRO A 1 102 ? 16.811 3.062 -2.625 1.00 76.38 102 PRO A N 1
ATOM 844 C CA . PRO A 1 102 ? 16.465 2.884 -1.228 1.00 76.38 102 PRO A CA 1
ATOM 845 C C . PRO A 1 102 ? 17.551 3.394 -0.277 1.00 76.38 102 PRO A C 1
ATOM 847 O O . PRO A 1 102 ? 18.751 3.315 -0.552 1.00 76.38 102 PRO A O 1
ATOM 850 N N . HIS A 1 103 ? 17.117 3.840 0.902 1.00 74.31 103 HIS A N 1
ATOM 851 C CA . HIS A 1 103 ? 17.985 4.201 2.025 1.00 74.31 103 HIS A CA 1
ATOM 852 C C . HIS A 1 103 ? 17.910 3.149 3.142 1.00 74.31 103 HIS A C 1
ATOM 854 O O . HIS A 1 103 ? 16.841 2.617 3.434 1.00 74.31 103 HIS A O 1
ATOM 860 N N . GLN A 1 104 ? 19.037 2.850 3.801 1.00 68.50 104 GLN A N 1
ATOM 861 C CA . GLN A 1 104 ? 19.071 1.865 4.888 1.00 68.50 104 GLN A CA 1
ATOM 862 C C . GLN A 1 104 ? 18.227 2.307 6.094 1.00 68.50 104 GLN A C 1
ATOM 864 O O . GLN A 1 104 ? 18.324 3.442 6.556 1.00 68.50 104 GLN A O 1
ATOM 869 N N . PHE A 1 105 ? 17.440 1.376 6.639 1.00 65.19 105 PHE A N 1
ATOM 870 C CA . PHE A 1 105 ? 16.678 1.577 7.873 1.00 65.19 105 PHE A CA 1
ATOM 871 C C . PHE A 1 105 ? 17.526 1.322 9.133 1.00 65.19 105 PHE A C 1
ATOM 873 O O . PHE A 1 105 ? 18.343 0.400 9.123 1.00 65.19 105 PHE A O 1
ATOM 880 N N . PRO A 1 106 ? 17.255 2.017 10.256 1.00 59.81 106 PRO A N 1
ATOM 881 C CA . PRO A 1 106 ? 16.372 3.181 10.379 1.00 59.81 106 PRO A CA 1
ATOM 882 C C . PRO A 1 106 ? 16.937 4.364 9.586 1.00 59.81 106 PRO A C 1
ATOM 884 O O . PRO A 1 106 ? 18.085 4.763 9.774 1.00 59.81 106 PRO A O 1
ATOM 887 N N . ALA A 1 107 ? 16.132 4.898 8.669 1.00 52.72 107 ALA A N 1
ATOM 888 C CA . ALA A 1 107 ? 16.560 5.954 7.775 1.00 52.72 107 ALA A CA 1
ATOM 889 C C . ALA A 1 107 ? 16.494 7.272 8.555 1.00 52.72 107 ALA A C 1
ATOM 891 O O . ALA A 1 107 ? 15.544 8.030 8.451 1.00 52.72 107 ALA A O 1
ATOM 892 N N . TYR A 1 108 ? 17.510 7.522 9.386 1.00 51.44 108 TYR A N 1
ATOM 893 C CA . TYR A 1 108 ? 17.641 8.724 10.222 1.00 51.44 108 TYR A CA 1
ATOM 894 C C . TYR A 1 108 ? 17.833 10.022 9.423 1.00 51.44 108 TYR A C 1
ATOM 896 O O . TYR A 1 108 ? 18.026 11.092 10.001 1.00 51.44 108 TYR A O 1
ATOM 904 N N . ALA A 1 109 ? 17.799 9.951 8.094 1.00 53.06 109 ALA A N 1
ATOM 905 C CA . ALA A 1 109 ? 17.665 11.138 7.276 1.00 53.06 109 ALA A CA 1
ATOM 906 C C . ALA A 1 109 ? 16.297 11.765 7.585 1.00 53.06 109 ALA A C 1
ATOM 908 O O . ALA A 1 109 ? 15.284 11.074 7.582 1.00 53.06 109 ALA A O 1
ATOM 909 N N . GLN A 1 110 ? 16.281 13.071 7.865 1.00 52.31 110 GLN A N 1
ATOM 910 C CA . GLN A 1 110 ? 15.178 13.837 8.479 1.00 52.31 110 GLN A CA 1
ATOM 911 C C . GLN A 1 110 ? 13.811 13.735 7.777 1.00 52.31 110 GLN A C 1
ATOM 9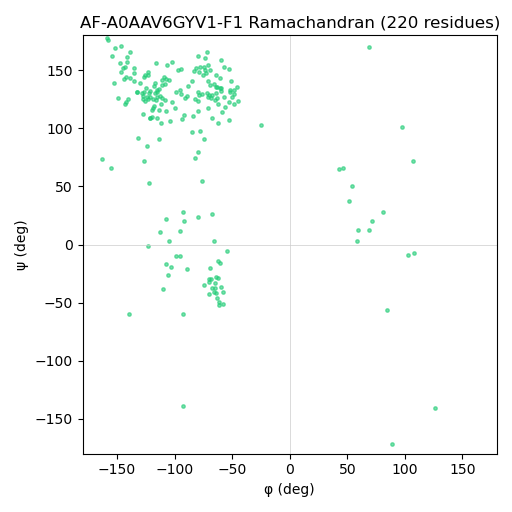13 O O . GLN A 1 110 ? 12.813 14.219 8.303 1.00 52.31 110 GLN A O 1
ATOM 918 N N . HIS A 1 111 ? 13.759 13.078 6.626 1.00 61.06 111 HIS A N 1
ATOM 919 C CA . HIS A 1 111 ? 12.571 12.890 5.820 1.00 61.06 111 HIS A CA 1
ATOM 920 C C . HIS A 1 111 ? 12.031 11.439 5.909 1.00 61.06 111 HIS A C 1
ATOM 922 O O . HIS A 1 111 ? 10.835 11.248 5.827 1.00 61.06 111 HIS A O 1
ATOM 928 N N . TYR A 1 112 ? 12.825 10.394 6.191 1.00 66.31 112 TYR A N 1
ATOM 929 C CA . TYR A 1 112 ? 12.457 8.966 5.970 1.00 66.31 112 TYR A CA 1
ATOM 930 C C . TYR A 1 112 ? 11.815 8.255 7.164 1.00 66.31 112 TYR A C 1
ATOM 932 O O . TYR A 1 112 ? 11.900 7.034 7.306 1.00 66.31 112 TYR A O 1
ATOM 940 N N . ASN A 1 113 ? 11.137 9.019 8.018 1.00 68.25 113 ASN A N 1
ATOM 941 C CA . ASN A 1 113 ? 10.693 8.543 9.328 1.00 68.25 113 ASN A CA 1
ATOM 942 C C . ASN A 1 113 ? 9.304 7.886 9.315 1.00 68.25 113 ASN A C 1
ATOM 944 O O . ASN A 1 113 ? 9.002 7.088 10.201 1.00 68.25 113 ASN A O 1
ATOM 948 N N . ASN A 1 114 ? 8.474 8.178 8.311 1.00 81.69 114 ASN A N 1
ATOM 949 C CA . ASN A 1 114 ? 7.075 7.754 8.259 1.00 81.69 114 ASN A CA 1
ATOM 950 C C . ASN A 1 114 ? 6.781 6.916 7.004 1.00 81.69 114 ASN A C 1
ATOM 952 O O . ASN A 1 114 ? 5.853 7.215 6.254 1.00 81.69 114 ASN A O 1
ATOM 956 N N . ILE A 1 115 ? 7.578 5.866 6.778 1.00 84.94 115 ILE A N 1
ATOM 957 C CA . ILE A 1 115 ? 7.441 4.981 5.612 1.00 84.94 115 ILE A CA 1
ATOM 958 C C . ILE A 1 115 ? 7.253 3.514 6.003 1.00 84.94 115 ILE A C 1
ATOM 960 O O . ILE A 1 115 ? 7.782 3.052 7.017 1.00 84.94 115 ILE A O 1
ATOM 964 N N . ILE A 1 116 ? 6.506 2.783 5.177 1.00 86.62 116 ILE A N 1
ATOM 965 C CA . ILE A 1 116 ? 6.346 1.326 5.218 1.00 86.62 116 ILE A CA 1
ATOM 966 C C . ILE A 1 116 ? 6.812 0.794 3.864 1.00 86.62 116 ILE A C 1
ATOM 968 O O . ILE A 1 116 ? 6.144 0.979 2.854 1.00 86.62 116 ILE A O 1
ATOM 972 N N . ALA A 1 117 ? 7.960 0.127 3.845 1.00 87.38 117 ALA A N 1
ATOM 973 C CA . ALA A 1 117 ? 8.600 -0.389 2.643 1.00 87.38 117 ALA A CA 1
ATOM 974 C C . ALA A 1 117 ? 8.599 -1.926 2.665 1.00 87.38 117 ALA A C 1
ATOM 976 O O . ALA A 1 117 ? 9.535 -2.519 3.207 1.00 87.38 117 ALA A O 1
ATOM 977 N N . PRO A 1 118 ? 7.576 -2.603 2.111 1.00 83.81 118 PRO A N 1
ATOM 978 C CA . PRO A 1 118 ? 7.638 -4.047 1.895 1.00 83.81 118 PRO A CA 1
ATOM 979 C C . PRO A 1 118 ? 8.804 -4.412 0.970 1.00 83.81 118 PRO A C 1
ATOM 981 O O . PRO A 1 118 ? 9.435 -5.446 1.174 1.00 83.81 118 PRO A O 1
ATOM 984 N N . PHE A 1 119 ? 9.093 -3.583 -0.037 1.00 86.94 119 PHE A N 1
ATOM 985 C CA . PHE A 1 119 ? 10.089 -3.867 -1.059 1.00 86.94 119 PHE A CA 1
ATOM 986 C C . PHE A 1 119 ? 10.476 -2.581 -1.803 1.00 86.94 119 PHE A C 1
ATOM 988 O O . PHE A 1 119 ? 10.073 -2.368 -2.942 1.00 86.94 119 PHE A O 1
ATOM 995 N N . TRP A 1 120 ? 11.240 -1.702 -1.149 1.00 89.00 120 TRP A N 1
ATOM 996 C CA . TRP A 1 120 ? 11.672 -0.456 -1.779 1.00 89.00 120 TRP A CA 1
ATOM 997 C C . TRP A 1 120 ? 12.851 -0.701 -2.713 1.00 89.00 120 TRP A C 1
ATOM 999 O O . TRP A 1 120 ? 13.935 -1.098 -2.274 1.00 89.00 120 TRP A O 1
ATOM 1009 N N . THR A 1 121 ? 12.610 -0.481 -3.999 1.00 89.62 121 THR A N 1
ATOM 1010 C CA . THR A 1 121 ? 13.592 -0.572 -5.074 1.00 89.62 121 THR A CA 1
ATOM 1011 C C . THR A 1 121 ? 13.107 0.233 -6.279 1.00 89.62 121 THR A C 1
ATOM 1013 O O . THR A 1 121 ? 12.004 0.774 -6.255 1.00 89.62 121 THR A O 1
ATOM 1016 N N . ASP A 1 122 ? 13.929 0.280 -7.317 1.00 92.44 122 ASP A N 1
ATOM 1017 C CA . ASP A 1 122 ? 13.679 0.996 -8.563 1.00 92.44 122 ASP A CA 1
ATOM 1018 C C . ASP A 1 122 ? 12.699 0.202 -9.456 1.00 92.44 122 ASP A C 1
ATOM 1020 O O . ASP A 1 122 ? 13.075 -0.793 -10.096 1.00 92.44 122 ASP A O 1
ATOM 1024 N N . ILE A 1 123 ? 11.413 0.569 -9.409 1.00 93.44 123 ILE A N 1
ATOM 1025 C CA . ILE A 1 123 ? 10.294 -0.133 -10.059 1.00 93.44 123 ILE A CA 1
ATOM 1026 C C . ILE A 1 123 ? 9.674 0.764 -11.130 1.00 93.44 123 ILE A C 1
ATOM 1028 O O . ILE A 1 123 ? 9.176 1.846 -10.836 1.00 93.44 123 ILE A O 1
ATOM 1032 N N . ASP A 1 124 ? 9.557 0.229 -12.345 1.00 92.81 124 ASP A N 1
ATOM 1033 C CA . ASP A 1 124 ? 8.930 0.904 -13.482 1.00 92.81 124 ASP A CA 1
ATOM 1034 C C . ASP A 1 124 ? 7.662 0.137 -13.901 1.00 92.81 124 ASP A C 1
ATOM 1036 O O . ASP A 1 124 ? 7.722 -0.960 -14.457 1.00 92.81 124 ASP A O 1
ATOM 1040 N N . ASN A 1 125 ? 6.482 0.709 -13.640 1.00 93.12 125 ASN A N 1
ATOM 1041 C CA . ASN A 1 125 ? 5.191 0.128 -14.036 1.00 93.12 125 ASN A CA 1
ATOM 1042 C C . ASN A 1 125 ? 4.651 0.682 -15.377 1.00 93.12 125 ASN A C 1
ATOM 1044 O O . ASN A 1 125 ? 3.483 0.451 -15.728 1.00 93.12 125 ASN A O 1
ATOM 1048 N N . THR A 1 126 ? 5.464 1.416 -16.149 1.00 93.31 126 THR A N 1
ATOM 1049 C CA . THR A 1 126 ? 5.024 2.089 -17.385 1.00 93.31 126 THR A CA 1
ATOM 1050 C C . THR A 1 126 ? 4.594 1.108 -18.474 1.00 93.31 126 THR A C 1
ATOM 1052 O O . THR A 1 126 ? 3.666 1.404 -19.231 1.00 93.31 126 THR A O 1
ATOM 1055 N N . ARG A 1 127 ? 5.219 -0.077 -18.560 1.00 90.56 127 ARG A N 1
ATOM 1056 C CA . ARG A 1 127 ? 4.900 -1.092 -19.584 1.00 90.56 127 ARG A CA 1
ATOM 1057 C C . ARG A 1 127 ? 4.205 -2.332 -19.042 1.00 90.56 127 ARG A C 1
ATOM 1059 O O . ARG A 1 127 ? 3.355 -2.891 -19.735 1.00 90.56 127 ARG A O 1
ATOM 1066 N N . ARG A 1 128 ? 4.590 -2.803 -17.855 1.00 89.94 128 ARG A N 1
ATOM 1067 C CA . ARG A 1 128 ? 4.113 -4.070 -17.278 1.00 89.94 128 ARG A CA 1
ATOM 1068 C C . ARG A 1 128 ? 3.825 -3.927 -15.789 1.00 89.94 128 ARG A C 1
ATOM 1070 O O . ARG A 1 128 ? 4.166 -2.929 -15.168 1.00 89.94 128 ARG A O 1
ATOM 1077 N N . GLY A 1 129 ? 3.117 -4.918 -15.258 1.00 93.75 129 GLY A N 1
ATOM 1078 C CA . GLY A 1 129 ? 2.625 -4.911 -13.888 1.00 93.75 129 GLY A CA 1
ATOM 1079 C C . GLY A 1 129 ? 1.532 -3.882 -13.633 1.00 93.75 129 GLY A C 1
ATOM 1080 O O . GLY A 1 129 ? 1.213 -3.048 -14.486 1.00 93.75 129 GLY A O 1
ATOM 1081 N N . ASN A 1 130 ? 0.922 -3.986 -12.461 1.00 95.69 130 ASN A N 1
ATOM 1082 C CA . ASN A 1 130 ? -0.045 -3.032 -11.939 1.00 95.69 130 ASN A CA 1
ATOM 1083 C C . ASN A 1 130 ? 0.275 -2.747 -10.478 1.00 95.69 130 ASN A C 1
ATOM 1085 O O . ASN A 1 130 ? 0.709 -3.635 -9.750 1.00 95.69 130 ASN A O 1
ATOM 1089 N N . ILE A 1 131 ? -0.007 -1.523 -10.050 1.00 98.12 131 ILE A N 1
ATOM 1090 C CA . ILE A 1 131 ? 0.049 -1.146 -8.644 1.00 98.12 131 ILE A CA 1
ATOM 1091 C C . ILE A 1 131 ? -1.359 -0.697 -8.288 1.00 98.12 131 ILE A C 1
ATOM 1093 O O . ILE A 1 131 ? -1.847 0.304 -8.818 1.00 98.12 131 ILE A O 1
ATOM 1097 N N . SER A 1 132 ? -2.045 -1.505 -7.484 1.00 98.38 132 SER A N 1
ATOM 1098 C CA . SER A 1 132 ? -3.434 -1.273 -7.099 1.00 98.38 132 SER A CA 1
ATOM 1099 C C . SER A 1 132 ? -3.561 -1.042 -5.606 1.00 98.38 132 SER A C 1
ATOM 1101 O O . SER A 1 132 ? -2.717 -1.473 -4.816 1.00 98.38 132 SER A O 1
ATOM 1103 N N . TYR A 1 133 ? -4.625 -0.352 -5.214 1.00 98.62 133 TYR A N 1
ATOM 1104 C CA . TYR A 1 133 ? -4.992 -0.200 -3.822 1.00 98.62 133 TYR A CA 1
ATOM 1105 C C . TYR A 1 133 ? -6.505 -0.183 -3.629 1.00 98.62 133 TYR A C 1
ATOM 1107 O O . TYR A 1 133 ? -7.263 0.254 -4.498 1.00 98.62 133 TYR A O 1
ATOM 1115 N N . GLN A 1 134 ? -6.937 -0.626 -2.451 1.00 98.12 134 GLN A N 1
ATOM 1116 C CA . GLN A 1 134 ? -8.334 -0.588 -2.046 1.00 98.12 134 GLN A CA 1
ATOM 1117 C C . GLN A 1 134 ? -8.493 -0.354 -0.544 1.00 98.12 134 GLN A C 1
ATOM 1119 O O . GLN A 1 134 ? -7.663 -0.774 0.266 1.00 98.12 134 GLN A O 1
ATOM 1124 N N . GLN A 1 135 ? -9.586 0.319 -0.184 1.00 98.12 135 GLN A N 1
ATOM 1125 C CA . GLN A 1 135 ? -9.967 0.600 1.195 1.00 98.12 135 GLN A CA 1
ATOM 1126 C C . GLN A 1 135 ? -11.269 -0.109 1.547 1.00 98.12 135 GLN A C 1
ATOM 1128 O O . GLN A 1 135 ? -12.262 -0.008 0.831 1.00 98.12 135 GLN A O 1
ATOM 1133 N N . TYR A 1 136 ? -11.280 -0.774 2.693 1.00 97.75 136 TYR A N 1
ATOM 1134 C CA . TYR A 1 136 ? -12.421 -1.520 3.193 1.00 97.75 136 TYR A CA 1
ATOM 1135 C C . TYR A 1 136 ? -12.832 -0.966 4.555 1.00 97.75 136 TYR A C 1
ATOM 1137 O O . TYR A 1 136 ? -12.001 -0.782 5.443 1.00 97.75 136 TYR A O 1
ATOM 1145 N N . THR A 1 137 ? -14.128 -0.720 4.725 1.00 96.56 137 THR A N 1
ATOM 1146 C CA . THR A 1 137 ? -14.763 -0.326 6.001 1.00 96.56 137 THR A CA 1
ATOM 1147 C C . THR A 1 137 ? -15.885 -1.285 6.408 1.00 96.56 137 THR A C 1
ATOM 1149 O O . THR A 1 137 ? -16.515 -1.112 7.447 1.00 96.56 137 THR A O 1
ATOM 1152 N N . ASN A 1 138 ? -16.154 -2.302 5.586 1.00 94.31 138 ASN A N 1
ATOM 1153 C CA . ASN A 1 138 ? -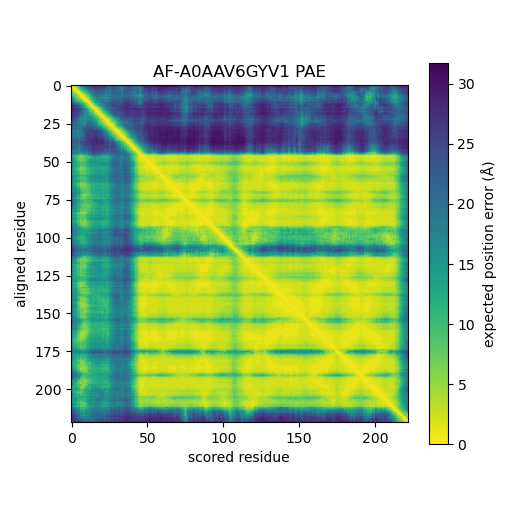17.112 -3.375 5.827 1.00 94.31 138 ASN A CA 1
ATOM 1154 C C . ASN A 1 138 ? -16.749 -4.606 4.970 1.00 94.31 138 ASN A C 1
ATOM 1156 O O . ASN A 1 138 ? -15.817 -4.564 4.164 1.00 94.31 138 ASN A O 1
ATOM 1160 N N . GLY A 1 139 ? -17.490 -5.701 5.148 1.00 95.19 139 GLY A N 1
ATOM 1161 C CA . GLY A 1 139 ? -17.378 -6.896 4.310 1.00 95.19 139 GLY A CA 1
ATOM 1162 C C . GLY A 1 139 ? -16.347 -7.925 4.784 1.00 95.19 139 GLY A C 1
ATOM 1163 O O . GLY A 1 139 ? -15.794 -7.842 5.883 1.00 95.19 139 GLY A O 1
ATOM 1164 N N . SER A 1 140 ? -16.114 -8.934 3.943 1.00 95.19 140 SER A N 1
ATOM 1165 C CA . SER A 1 140 ? -15.292 -10.111 4.263 1.00 95.19 140 SER A CA 1
ATOM 1166 C C . SER A 1 140 ? -13.821 -9.782 4.516 1.00 95.19 140 SER A C 1
ATOM 1168 O O . SER A 1 140 ? -13.178 -10.462 5.309 1.00 95.19 140 SER A O 1
ATOM 1170 N N . VAL A 1 141 ? -13.288 -8.715 3.914 1.00 95.81 141 VAL A N 1
ATOM 1171 C CA . VAL A 1 141 ? -11.887 -8.310 4.107 1.00 95.81 141 VAL A CA 1
ATOM 1172 C C . VAL A 1 141 ? -11.611 -7.876 5.552 1.00 95.81 141 VAL A C 1
ATOM 1174 O O . VAL A 1 141 ? -10.577 -8.235 6.112 1.00 95.81 141 VAL A O 1
ATOM 1177 N N . LEU A 1 142 ? -12.554 -7.187 6.208 1.00 96.56 142 LEU A N 1
ATOM 1178 C CA . LEU A 1 142 ? -12.432 -6.850 7.634 1.00 96.56 142 LEU A CA 1
ATOM 1179 C C . LEU A 1 142 ? -12.514 -8.097 8.521 1.00 96.56 142 LEU A C 1
ATOM 1181 O O . LEU A 1 142 ? -11.805 -8.185 9.523 1.00 96.56 142 LEU A O 1
ATOM 1185 N N . GLN A 1 143 ? -13.361 -9.064 8.160 1.00 95.88 143 GLN A N 1
ATOM 1186 C CA . GLN A 1 143 ? -13.481 -10.333 8.886 1.00 95.88 143 GLN A CA 1
ATOM 1187 C C . GLN A 1 143 ? -12.198 -11.164 8.769 1.00 95.88 143 GLN A C 1
ATOM 1189 O O . GLN A 1 143 ? -11.739 -11.714 9.773 1.00 95.88 143 GLN A O 1
ATOM 1194 N N . GLN A 1 144 ? -11.582 -11.191 7.583 1.00 94.50 144 GLN A N 1
ATOM 1195 C CA . GLN A 1 144 ? -10.279 -11.816 7.362 1.00 94.50 144 GLN A CA 1
ATOM 1196 C C . GLN A 1 144 ? -9.198 -11.138 8.211 1.00 94.50 144 GLN A C 1
ATOM 1198 O O . GLN A 1 144 ? -8.551 -11.809 9.006 1.00 94.50 144 GLN A O 1
ATOM 1203 N N . ALA A 1 145 ? -9.079 -9.808 8.146 1.00 93.06 145 ALA A N 1
ATOM 1204 C CA . ALA A 1 145 ? -8.121 -9.042 8.951 1.00 93.06 145 ALA A CA 1
ATOM 1205 C C . ALA A 1 145 ? -8.305 -9.246 10.457 1.00 93.06 145 ALA A C 1
ATOM 1207 O O . ALA A 1 145 ? -7.340 -9.401 11.202 1.00 93.06 145 ALA A O 1
ATOM 1208 N N . THR A 1 146 ? -9.555 -9.290 10.911 1.00 93.81 146 THR A N 1
ATOM 1209 C CA . THR A 1 146 ? -9.884 -9.567 12.310 1.00 93.81 146 THR A CA 1
ATOM 1210 C C . THR A 1 146 ? -9.433 -10.967 12.718 1.00 93.81 146 THR A C 1
ATOM 1212 O O . THR A 1 146 ? -8.820 -11.132 13.773 1.00 93.81 146 THR A O 1
ATOM 1215 N N . THR A 1 147 ? -9.717 -11.969 11.886 1.00 90.88 147 THR A N 1
ATOM 1216 C CA . THR A 1 147 ? -9.308 -13.362 12.113 1.00 90.88 147 THR A CA 1
ATOM 1217 C C . THR A 1 147 ? -7.787 -13.483 12.156 1.00 90.88 147 THR A C 1
ATOM 1219 O O . THR A 1 147 ? -7.251 -14.006 13.132 1.00 90.88 147 THR A O 1
ATOM 1222 N N . ASP A 1 148 ? -7.094 -12.917 11.166 1.00 86.88 148 ASP A N 1
ATOM 1223 C CA . ASP A 1 148 ? -5.637 -12.963 11.048 1.00 86.88 148 ASP A CA 1
ATOM 1224 C C . ASP A 1 148 ? -4.959 -12.355 12.282 1.00 86.88 148 ASP A C 1
ATOM 1226 O O . ASP A 1 148 ? -4.126 -12.998 12.921 1.00 86.88 148 ASP A O 1
ATOM 1230 N N . ILE A 1 149 ? -5.343 -11.138 12.683 1.00 83.19 149 ILE A N 1
ATOM 1231 C CA . ILE A 1 149 ? -4.734 -10.473 13.844 1.00 83.19 149 ILE A CA 1
ATOM 1232 C C . ILE A 1 149 ? -5.005 -11.233 15.146 1.00 83.19 149 ILE A C 1
ATOM 1234 O O . ILE A 1 149 ? -4.091 -11.391 15.956 1.00 83.19 149 ILE A O 1
ATOM 1238 N N . ASN A 1 150 ? -6.219 -11.745 15.356 1.00 84.06 150 ASN A N 1
ATOM 1239 C CA . ASN A 1 150 ? -6.520 -12.531 16.555 1.00 84.06 150 ASN A CA 1
ATOM 1240 C C . ASN A 1 150 ? -5.792 -13.885 16.575 1.00 84.06 150 ASN A C 1
ATOM 1242 O O . ASN A 1 150 ? -5.455 -14.372 17.655 1.00 84.06 150 ASN A O 1
ATOM 1246 N N . GLN A 1 151 ? -5.510 -14.471 15.408 1.00 81.88 151 GLN A N 1
ATOM 1247 C CA . GLN A 1 151 ? -4.697 -15.679 15.289 1.00 81.88 151 GLN A CA 1
ATOM 1248 C C . GLN A 1 151 ? -3.221 -15.403 15.612 1.00 81.88 151 GLN A C 1
ATOM 1250 O O . GLN A 1 151 ? -2.597 -16.190 16.324 1.00 81.88 151 GLN A O 1
ATOM 1255 N N . TYR A 1 152 ? -2.662 -14.286 15.133 1.00 79.06 152 TYR A N 1
ATOM 1256 C CA . TYR A 1 152 ? -1.280 -13.897 15.442 1.00 79.06 152 TYR A CA 1
ATOM 1257 C C . TYR A 1 152 ? -1.094 -13.457 16.902 1.00 79.06 152 TYR A C 1
ATOM 1259 O O . TYR A 1 152 ? -0.031 -13.684 17.482 1.00 79.06 152 TYR A O 1
ATOM 1267 N N . PHE A 1 153 ? -2.120 -12.850 17.507 1.00 76.94 153 PHE A N 1
ATOM 1268 C CA . PHE A 1 153 ? -2.077 -12.295 18.862 1.00 76.94 153 PHE A CA 1
ATOM 1269 C C . PHE A 1 153 ? -3.221 -12.842 19.735 1.00 76.94 153 PHE A C 1
ATOM 1271 O O . PHE A 1 153 ? -4.154 -12.107 20.083 1.00 76.94 153 PHE A O 1
ATOM 1278 N N . PRO A 1 154 ? -3.160 -14.125 20.143 1.00 74.81 154 PRO A N 1
ATOM 1279 C CA . PRO A 1 154 ? -4.192 -14.723 20.979 1.00 74.81 154 PRO A CA 1
ATOM 1280 C C . PRO A 1 154 ? -4.265 -14.005 22.337 1.00 74.81 154 PRO A C 1
ATOM 1282 O O . PRO A 1 154 ? -3.286 -13.945 23.087 1.00 74.81 154 PRO A O 1
ATOM 1285 N N . GLY A 1 155 ? -5.440 -13.448 22.645 1.00 76.06 155 GLY A N 1
ATOM 1286 C CA . GLY A 1 155 ? -5.716 -12.670 23.862 1.00 76.06 155 GLY A CA 1
ATOM 1287 C C . GLY A 1 155 ? -5.875 -11.162 23.643 1.00 76.06 155 GLY A C 1
ATOM 1288 O O . GLY A 1 155 ? -6.280 -10.460 24.565 1.00 76.06 155 GLY A O 1
ATOM 1289 N N . LEU A 1 156 ? -5.614 -10.659 22.432 1.00 77.81 156 LEU A N 1
ATOM 1290 C CA . LEU A 1 156 ? -5.774 -9.241 22.103 1.00 77.81 156 LEU A CA 1
ATOM 1291 C C . LEU A 1 156 ? -7.245 -8.788 22.048 1.00 77.81 156 LEU A C 1
ATOM 1293 O O . LEU A 1 156 ? -7.521 -7.623 22.320 1.00 77.81 156 LEU A O 1
ATOM 1297 N N . SER A 1 157 ? -8.160 -9.699 21.686 1.00 86.56 157 SER A N 1
ATOM 1298 C CA . SER A 1 157 ? -9.573 -9.418 21.369 1.00 86.56 157 SER A CA 1
ATOM 1299 C C . SER A 1 157 ? -9.724 -8.215 20.430 1.00 86.56 157 SER A C 1
ATOM 1301 O O . SER A 1 157 ? -10.227 -7.159 20.805 1.00 86.56 157 SER A O 1
ATOM 1303 N N . PHE A 1 158 ? -9.226 -8.367 19.205 1.00 88.81 158 PHE A N 1
ATOM 1304 C CA . PHE A 1 158 ? -9.208 -7.329 18.179 1.00 88.81 158 PHE A CA 1
ATOM 1305 C C . PHE A 1 158 ? -10.418 -7.416 17.242 1.00 88.81 158 PHE A C 1
ATOM 1307 O O . PHE A 1 158 ? -10.928 -8.503 16.982 1.00 88.81 158 PHE A O 1
ATOM 1314 N N . SER A 1 159 ? -10.835 -6.274 16.695 1.00 94.75 159 SER A N 1
ATOM 1315 C CA . SER A 1 159 ? -11.806 -6.176 15.603 1.00 94.75 159 SER A CA 1
ATOM 1316 C C . SER A 1 159 ? -11.366 -5.070 14.647 1.00 94.75 159 SER A C 1
ATOM 1318 O O . SER A 1 159 ? -11.119 -3.944 15.084 1.00 94.75 159 SER A O 1
ATOM 1320 N N . ALA A 1 160 ? -11.234 -5.389 13.360 1.00 95.75 160 ALA A N 1
ATOM 1321 C CA . ALA A 1 160 ? -10.864 -4.417 12.338 1.00 95.75 160 ALA A CA 1
ATOM 1322 C C . ALA A 1 160 ? -12.064 -3.521 11.997 1.00 95.75 160 ALA A C 1
ATOM 1324 O O . ALA A 1 160 ? -13.145 -4.014 11.683 1.00 95.75 160 ALA A O 1
ATOM 1325 N N . SER A 1 161 ? -11.859 -2.205 12.013 1.00 96.12 161 SER A N 1
ATOM 1326 C CA . SER A 1 161 ? -12.812 -1.193 11.543 1.00 96.12 161 SER A CA 1
ATOM 1327 C C . SER A 1 161 ? -12.439 -0.620 10.175 1.00 96.12 161 SER A C 1
ATOM 1329 O O . SER A 1 161 ? -13.288 -0.048 9.494 1.00 96.12 161 SER A O 1
ATOM 1331 N N . TRP A 1 162 ? -11.177 -0.764 9.766 1.00 97.44 162 TRP A N 1
ATOM 1332 C CA . TRP A 1 162 ? -10.678 -0.296 8.479 1.00 97.44 162 TRP A CA 1
ATOM 1333 C C . TRP A 1 162 ? -9.489 -1.139 8.016 1.00 97.44 162 TRP A C 1
ATOM 1335 O O . TRP A 1 162 ? -8.621 -1.489 8.819 1.00 97.44 162 TRP A O 1
ATOM 1345 N N . VAL A 1 163 ? -9.452 -1.460 6.723 1.00 97.75 163 VAL A N 1
ATOM 1346 C CA . VAL A 1 163 ? -8.345 -2.175 6.078 1.00 97.75 163 VAL A CA 1
ATOM 1347 C C . VAL A 1 163 ? -7.964 -1.457 4.789 1.00 97.75 163 VAL A C 1
ATOM 1349 O O . VAL A 1 163 ? -8.826 -1.175 3.961 1.00 97.75 163 VAL A O 1
ATOM 1352 N N . PHE A 1 164 ? -6.676 -1.204 4.597 1.00 98.12 164 PHE A N 1
ATOM 1353 C CA . PHE A 1 164 ? -6.102 -0.727 3.344 1.00 98.12 164 PHE A CA 1
ATOM 1354 C C . PHE A 1 164 ? -5.208 -1.813 2.763 1.00 98.12 164 PHE A C 1
ATOM 1356 O O . PHE A 1 164 ? -4.324 -2.311 3.455 1.00 98.12 164 PHE A O 1
ATOM 1363 N N . VAL A 1 165 ? -5.426 -2.167 1.503 1.00 97.88 165 VAL A N 1
ATOM 1364 C CA . VAL A 1 165 ? -4.617 -3.141 0.766 1.00 97.88 165 VAL A CA 1
ATOM 1365 C C . VAL A 1 165 ? -3.948 -2.403 -0.382 1.00 97.88 165 VAL A C 1
ATOM 1367 O O . VAL A 1 165 ? -4.654 -1.797 -1.177 1.00 97.88 165 VAL A O 1
ATOM 1370 N N . ALA A 1 166 ? -2.621 -2.465 -0.488 1.00 98.38 166 ALA A N 1
ATOM 1371 C CA . ALA A 1 166 ? -1.877 -2.040 -1.673 1.00 98.38 166 ALA A CA 1
ATOM 1372 C C . ALA A 1 166 ? -1.047 -3.202 -2.211 1.00 98.38 166 ALA A C 1
ATOM 1374 O O . ALA A 1 166 ? -0.321 -3.845 -1.451 1.00 98.38 166 ALA A O 1
ATOM 1375 N N . THR A 1 167 ? -1.149 -3.457 -3.511 1.00 97.44 167 THR A N 1
ATOM 1376 C CA . THR A 1 167 ? -0.496 -4.584 -4.180 1.00 97.44 167 THR A CA 1
ATOM 1377 C C . THR A 1 167 ? 0.301 -4.084 -5.372 1.00 97.44 167 THR A C 1
ATOM 1379 O O . THR A 1 167 ? -0.250 -3.454 -6.269 1.00 97.44 167 THR A O 1
ATOM 1382 N N . TRP A 1 168 ? 1.587 -4.415 -5.399 1.00 97.19 168 TRP A N 1
ATOM 1383 C CA . TRP A 1 168 ? 2.427 -4.337 -6.585 1.00 97.19 168 TRP A CA 1
ATOM 1384 C C . TRP A 1 168 ? 2.367 -5.721 -7.212 1.00 97.19 168 TRP A C 1
ATOM 1386 O O . TRP A 1 168 ? 2.877 -6.669 -6.623 1.00 97.19 168 TRP A O 1
ATOM 1396 N N . ASP A 1 169 ? 1.682 -5.872 -8.342 1.00 95.94 169 ASP A N 1
ATOM 1397 C CA . ASP A 1 169 ? 1.504 -7.159 -9.013 1.00 95.94 169 ASP A CA 1
ATOM 1398 C C . ASP A 1 169 ? 2.259 -7.196 -10.340 1.00 95.94 169 ASP A C 1
ATOM 1400 O O . ASP A 1 169 ? 1.989 -6.400 -11.243 1.00 95.94 169 ASP A O 1
ATOM 1404 N N . LYS A 1 170 ? 3.190 -8.151 -10.457 1.00 93.50 170 LYS A N 1
ATOM 1405 C CA . LYS A 1 170 ? 4.018 -8.414 -11.642 1.00 93.50 170 LYS A CA 1
ATOM 1406 C C . LYS A 1 170 ? 4.715 -7.162 -12.167 1.00 93.50 170 LYS A C 1
ATOM 1408 O O . LYS A 1 170 ? 4.816 -6.968 -13.379 1.00 93.50 170 LYS A O 1
ATOM 1413 N N . VAL A 1 171 ? 5.154 -6.300 -11.256 1.00 94.44 171 VAL A N 1
ATOM 1414 C CA . VAL A 1 171 ? 5.899 -5.090 -11.601 1.00 94.44 171 VAL A CA 1
ATOM 1415 C C . VAL A 1 171 ? 7.312 -5.455 -12.039 1.00 94.44 171 VAL A C 1
ATOM 1417 O O . VAL A 1 171 ? 7.886 -6.444 -11.565 1.00 94.44 171 VAL A O 1
ATOM 1420 N N . GLU A 1 172 ? 7.854 -4.671 -12.967 1.00 92.88 172 GLU A N 1
ATOM 1421 C CA . GLU A 1 172 ? 9.216 -4.836 -13.462 1.00 92.88 172 GLU A CA 1
ATOM 1422 C C . GLU A 1 172 ? 10.157 -3.802 -12.844 1.00 92.88 172 GLU A C 1
ATOM 1424 O O . GLU A 1 172 ? 9.732 -2.751 -12.367 1.00 92.88 172 GLU A O 1
ATOM 1429 N N . TYR A 1 173 ? 11.448 -4.122 -12.822 1.00 91.81 173 TYR A N 1
ATOM 1430 C CA . TYR A 1 173 ? 12.460 -3.162 -12.401 1.00 91.81 173 TYR A CA 1
ATOM 1431 C C . TYR A 1 173 ? 12.745 -2.159 -13.519 1.00 91.81 173 TYR A C 1
ATOM 1433 O O . TYR A 1 173 ? 12.632 -2.499 -14.706 1.00 91.81 173 TYR A O 1
ATOM 1441 N N . TYR A 1 174 ? 13.185 -0.958 -13.139 1.00 88.75 174 TYR A N 1
ATOM 1442 C CA . TYR A 1 174 ? 13.651 0.054 -14.085 1.00 88.75 174 TYR A CA 1
ATOM 1443 C C . TYR A 1 174 ? 14.724 -0.501 -15.035 1.00 88.75 174 TYR A C 1
ATOM 1445 O O . TYR A 1 174 ? 15.459 -1.442 -14.712 1.00 88.75 174 TYR A O 1
ATOM 1453 N N . GLU A 1 175 ? 14.770 0.086 -16.235 1.00 87.62 175 GLU A N 1
ATOM 1454 C CA . GLU A 1 175 ? 15.388 -0.435 -17.466 1.00 87.62 175 GLU A CA 1
ATOM 1455 C C . GLU A 1 175 ? 14.643 -1.607 -18.127 1.00 87.62 175 GLU A C 1
ATOM 1457 O O . GLU A 1 175 ? 15.207 -2.297 -18.980 1.00 87.62 175 GLU A O 1
ATOM 1462 N N . LYS A 1 176 ? 13.349 -1.786 -17.817 1.00 77.69 176 LYS A N 1
ATOM 1463 C CA . LYS A 1 176 ? 12.438 -2.707 -18.531 1.00 77.69 176 LYS A CA 1
ATOM 1464 C C . LYS A 1 176 ? 13.000 -4.120 -18.595 1.00 77.69 176 LYS A C 1
ATOM 1466 O O . LYS A 1 176 ? 13.087 -4.742 -19.657 1.00 77.69 176 LYS A O 1
ATOM 1471 N N . SER A 1 177 ? 13.403 -4.612 -17.432 1.00 80.31 177 SER A N 1
ATOM 1472 C CA . SER A 1 177 ? 14.023 -5.923 -17.258 1.00 80.31 177 SER A CA 1
ATOM 1473 C C . SER A 1 177 ? 13.126 -7.089 -17.701 1.00 80.31 177 SER A C 1
ATOM 1475 O O . SER A 1 177 ? 13.618 -8.209 -17.852 1.00 80.31 177 SER A O 1
ATOM 1477 N N . GLY A 1 178 ? 11.814 -6.866 -17.872 1.00 85.81 178 GLY A N 1
ATOM 1478 C CA . GLY A 1 178 ? 10.834 -7.918 -18.123 1.00 85.81 178 GLY A CA 1
ATOM 1479 C C . GLY A 1 178 ? 10.606 -8.829 -16.915 1.00 85.81 178 GLY A C 1
ATOM 1480 O O . GLY A 1 178 ? 10.006 -9.895 -17.072 1.00 85.81 178 GLY A O 1
ATOM 1481 N N . THR A 1 179 ? 11.093 -8.438 -15.733 1.00 87.69 179 THR A N 1
ATOM 1482 C CA . THR A 1 179 ? 10.909 -9.182 -14.487 1.00 87.69 179 THR A CA 1
ATOM 1483 C C . THR A 1 179 ? 9.472 -9.104 -13.996 1.00 87.69 179 THR A C 1
ATOM 1485 O O . THR A 1 179 ? 8.770 -8.135 -14.256 1.00 87.69 179 THR A O 1
ATOM 1488 N N . GLU A 1 180 ? 9.057 -10.106 -13.229 1.00 88.38 180 GLU A N 1
ATOM 1489 C CA . GLU A 1 180 ? 7.769 -10.097 -12.542 1.00 88.38 180 GLU A CA 1
ATOM 1490 C C . GLU A 1 180 ? 8.013 -10.239 -11.042 1.00 88.38 180 GLU A C 1
ATOM 1492 O O . GLU A 1 180 ? 8.411 -11.303 -10.561 1.00 88.38 180 GLU A O 1
ATOM 1497 N N . THR A 1 181 ? 7.786 -9.147 -10.319 1.00 84.56 181 THR A N 1
ATOM 1498 C CA . THR A 1 181 ? 7.836 -9.098 -8.860 1.00 84.56 181 THR A CA 1
ATOM 1499 C C . THR A 1 181 ? 6.448 -8.734 -8.330 1.00 84.56 181 THR A C 1
ATOM 1501 O O . THR A 1 181 ? 5.841 -7.776 -8.804 1.00 84.56 181 THR A O 1
ATOM 1504 N N . SER A 1 182 ? 5.931 -9.498 -7.363 1.00 89.69 182 SER A N 1
ATOM 1505 C CA . SER A 1 182 ? 4.648 -9.242 -6.709 1.00 89.69 182 SER A CA 1
ATOM 1506 C C . SER A 1 182 ? 4.776 -9.227 -5.186 1.00 89.69 182 SER A C 1
ATOM 1508 O O . SER A 1 182 ? 5.298 -10.169 -4.586 1.00 89.69 182 SER A O 1
ATOM 1510 N N . PHE A 1 183 ? 4.237 -8.196 -4.543 1.00 91.44 183 PHE A N 1
ATOM 1511 C CA . PHE A 1 183 ? 4.180 -8.053 -3.086 1.00 91.44 183 PHE A CA 1
ATOM 1512 C C . PHE A 1 183 ? 3.013 -7.149 -2.674 1.00 91.44 183 PHE A C 1
ATOM 1514 O O . PHE A 1 183 ? 2.463 -6.402 -3.483 1.00 91.44 183 PHE A O 1
ATOM 1521 N N . GLN A 1 184 ? 2.621 -7.221 -1.405 1.00 93.69 184 GLN A N 1
ATOM 1522 C CA . GLN A 1 184 ? 1.447 -6.530 -0.884 1.00 93.69 184 GLN A CA 1
ATOM 1523 C C . GLN A 1 184 ? 1.688 -5.991 0.526 1.00 93.69 184 G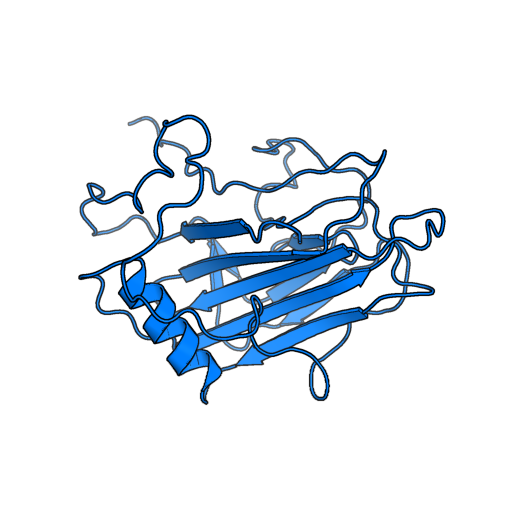LN A C 1
ATOM 1525 O O . GLN A 1 184 ? 2.335 -6.640 1.348 1.00 93.69 184 GLN A O 1
ATOM 1530 N N . VAL A 1 185 ? 1.113 -4.823 0.811 1.00 94.56 185 VAL A N 1
ATOM 1531 C CA . VAL A 1 185 ? 0.983 -4.257 2.157 1.00 94.56 185 VAL A CA 1
ATOM 1532 C C . VAL A 1 185 ? -0.483 -4.213 2.538 1.00 94.56 185 VAL A C 1
ATOM 1534 O O . VAL A 1 185 ? -1.316 -3.742 1.766 1.00 94.56 185 VAL A O 1
ATOM 1537 N N . VAL A 1 186 ? -0.781 -4.654 3.756 1.00 95.12 186 VAL A N 1
ATOM 1538 C CA . VAL A 1 186 ? -2.104 -4.535 4.364 1.00 95.12 186 VAL A CA 1
ATOM 1539 C C . VAL A 1 186 ? -1.980 -3.713 5.640 1.00 95.12 186 VAL A C 1
ATOM 1541 O O . VAL A 1 186 ? -1.309 -4.134 6.581 1.00 95.12 186 VAL A O 1
ATOM 1544 N N . LEU A 1 187 ? -2.610 -2.540 5.684 1.00 95.25 187 LEU A N 1
ATOM 1545 C CA . LEU A 1 187 ? -2.773 -1.758 6.909 1.00 95.25 187 LEU A CA 1
ATOM 1546 C C . LEU A 1 187 ? -4.128 -2.096 7.520 1.00 95.25 187 LEU A C 1
ATOM 1548 O O . LEU A 1 187 ? -5.143 -2.058 6.831 1.00 95.25 187 LEU A O 1
ATOM 1552 N N . ILE A 1 188 ? -4.154 -2.424 8.805 1.00 94.38 188 ILE A N 1
ATOM 1553 C CA . ILE A 1 188 ? -5.360 -2.856 9.513 1.00 94.38 188 ILE A CA 1
ATOM 1554 C C . ILE A 1 188 ? -5.521 -1.962 10.737 1.00 94.38 188 ILE A C 1
ATOM 1556 O O . ILE A 1 188 ? -4.618 -1.890 11.566 1.00 94.38 188 ILE A O 1
ATOM 1560 N N . SER A 1 189 ? -6.665 -1.299 10.870 1.00 94.50 189 SER A N 1
ATOM 1561 C CA . SER A 1 189 ? -7.005 -0.464 12.024 1.00 94.50 189 SER A CA 1
ATOM 1562 C C . SER A 1 189 ? -8.236 -1.012 12.733 1.00 94.50 189 SER A C 1
ATOM 1564 O O . SER A 1 189 ? -9.214 -1.380 12.089 1.00 94.50 189 SER A O 1
ATOM 1566 N N . GLY A 1 190 ? -8.191 -1.042 14.064 1.00 91.50 190 GLY A N 1
ATOM 1567 C CA . GLY A 1 190 ? -9.355 -1.195 14.947 1.00 91.50 190 GLY A CA 1
ATOM 1568 C C . GLY A 1 190 ? -9.705 0.109 15.672 1.00 91.50 190 GLY A C 1
ATOM 1569 O O . GLY A 1 190 ? -10.259 0.086 16.768 1.00 91.50 190 GLY A O 1
ATOM 1570 N N . GLY A 1 191 ? -9.278 1.255 15.131 1.00 83.69 191 GLY A N 1
ATOM 1571 C CA . GLY A 1 191 ? -9.453 2.589 15.711 1.00 83.69 191 GLY A CA 1
ATOM 1572 C C . GLY A 1 191 ? -8.373 2.967 16.731 1.00 83.69 191 GLY A C 1
ATOM 1573 O O . GLY A 1 191 ? -7.693 3.978 16.566 1.00 83.69 191 GLY A O 1
ATOM 1574 N N . ASN A 1 192 ? -8.179 2.158 17.777 1.00 79.00 192 ASN A N 1
ATOM 1575 C CA . ASN A 1 192 ? -7.149 2.395 18.804 1.00 79.00 192 ASN A CA 1
ATOM 1576 C C . ASN A 1 192 ? -5.863 1.573 18.606 1.00 79.00 192 ASN A C 1
ATOM 1578 O O . ASN A 1 192 ? -4.872 1.807 19.297 1.00 79.00 192 ASN A O 1
ATOM 1582 N N . ARG A 1 193 ? -5.876 0.605 17.687 1.00 83.31 193 ARG A N 1
ATOM 1583 C CA . ARG A 1 193 ? -4.759 -0.301 17.398 1.00 83.31 193 ARG A CA 1
ATOM 1584 C C . ARG A 1 193 ? -4.585 -0.433 15.895 1.00 83.31 193 ARG A C 1
ATOM 1586 O O . ARG A 1 193 ? -5.581 -0.549 15.180 1.00 83.31 193 ARG A O 1
ATOM 1593 N N . SER A 1 194 ? -3.331 -0.470 15.463 1.00 86.75 194 SER A N 1
ATOM 1594 C CA . SER A 1 194 ? -2.944 -0.588 14.063 1.00 86.75 194 SER A CA 1
ATOM 1595 C C . SER A 1 194 ? -1.994 -1.765 13.860 1.00 86.75 194 SER A C 1
ATOM 1597 O O . SER A 1 194 ? -1.146 -2.058 14.705 1.00 86.75 194 SER A O 1
ATOM 1599 N N . PHE A 1 195 ? -2.109 -2.417 12.711 1.00 87.19 195 PHE A N 1
ATOM 1600 C CA . PHE A 1 195 ? -1.246 -3.515 12.291 1.00 87.19 195 PHE A CA 1
ATOM 1601 C C . PHE A 1 195 ? -0.847 -3.321 10.836 1.00 87.19 195 PHE A C 1
ATOM 1603 O O . PHE A 1 195 ? -1.595 -2.740 10.046 1.00 87.19 195 PHE A O 1
ATOM 1610 N N . THR A 1 196 ? 0.321 -3.848 10.487 1.00 87.88 196 THR A N 1
ATOM 1611 C CA . THR A 1 196 ? 0.797 -3.899 9.110 1.00 87.88 196 THR A CA 1
ATOM 1612 C C . THR A 1 196 ? 1.187 -5.334 8.782 1.00 87.88 196 THR A C 1
ATOM 1614 O O . THR A 1 196 ? 1.975 -5.956 9.497 1.00 87.88 196 THR A O 1
ATOM 1617 N N . LEU A 1 197 ? 0.652 -5.857 7.685 1.00 87.19 197 LEU A N 1
ATOM 1618 C CA . LEU A 1 197 ? 1.077 -7.123 7.097 1.00 87.19 197 LEU A CA 1
ATOM 1619 C C . LEU A 1 197 ? 1.822 -6.831 5.799 1.00 87.19 197 LEU A C 1
ATOM 1621 O O . LEU A 1 197 ? 1.393 -5.983 5.018 1.00 87.19 197 LEU A O 1
ATOM 1625 N N . MET A 1 198 ? 2.926 -7.534 5.572 1.00 86.12 198 MET A N 1
ATOM 1626 C CA . MET A 1 198 ? 3.641 -7.540 4.300 1.00 86.12 198 MET A CA 1
ATOM 1627 C C . MET A 1 198 ? 3.647 -8.967 3.761 1.00 86.12 198 MET A C 1
ATOM 1629 O O . MET A 1 198 ? 4.203 -9.874 4.392 1.00 86.12 198 MET A O 1
ATOM 1633 N N . ASN A 1 199 ? 3.026 -9.153 2.600 1.00 83.88 199 ASN A N 1
ATOM 1634 C CA . ASN A 1 199 ? 2.896 -10.442 1.935 1.00 83.88 199 ASN A CA 1
ATOM 1635 C C . ASN A 1 199 ? 3.759 -10.437 0.671 1.00 83.88 199 ASN A C 1
ATOM 1637 O O . ASN A 1 199 ? 3.745 -9.463 -0.085 1.00 83.88 199 ASN A O 1
ATOM 1641 N N . TYR A 1 200 ? 4.477 -11.527 0.406 1.00 82.88 200 TYR A N 1
ATOM 1642 C CA . TYR A 1 200 ? 5.374 -11.630 -0.747 1.00 82.88 200 TYR A CA 1
ATOM 1643 C C . TYR A 1 200 ? 4.941 -12.763 -1.677 1.00 82.88 200 TYR A C 1
ATOM 1645 O O . TYR A 1 200 ? 4.793 -13.908 -1.250 1.00 82.88 200 TYR A O 1
ATOM 1653 N N . GLY A 1 201 ? 4.736 -12.427 -2.950 1.00 84.25 201 GLY A N 1
ATOM 1654 C CA . GLY A 1 201 ? 4.478 -13.369 -4.032 1.00 84.25 201 GLY A CA 1
ATOM 1655 C C . GLY A 1 201 ? 5.777 -13.761 -4.731 1.00 84.25 201 GLY A C 1
ATOM 1656 O O . GLY A 1 201 ? 6.802 -13.980 -4.085 1.00 84.25 201 GLY A O 1
ATOM 1657 N N . ALA A 1 202 ? 5.740 -13.853 -6.062 1.00 80.75 202 ALA A N 1
ATOM 1658 C CA . ALA A 1 202 ? 6.951 -14.091 -6.837 1.00 80.75 202 ALA A CA 1
ATOM 1659 C C . ALA A 1 202 ? 7.880 -12.876 -6.750 1.00 80.75 202 ALA A C 1
ATOM 1661 O O . ALA A 1 202 ? 7.435 -11.769 -7.016 1.00 80.75 202 ALA A O 1
ATOM 1662 N N . ILE A 1 203 ? 9.153 -13.068 -6.402 1.00 81.94 203 ILE A N 1
ATOM 1663 C CA . ILE A 1 203 ? 10.161 -11.996 -6.401 1.00 81.94 203 ILE A CA 1
ATOM 1664 C C . ILE A 1 203 ? 11.248 -12.359 -7.410 1.00 81.94 203 ILE A C 1
ATOM 1666 O O . ILE A 1 203 ? 11.905 -13.399 -7.283 1.00 81.94 203 ILE A O 1
ATOM 1670 N N . ALA A 1 204 ? 11.428 -11.523 -8.430 1.00 80.94 204 ALA A N 1
ATOM 1671 C CA . ALA A 1 204 ? 12.460 -11.717 -9.438 1.00 80.94 204 ALA A CA 1
ATOM 1672 C C . ALA A 1 204 ? 13.840 -11.274 -8.928 1.00 80.94 204 ALA A C 1
ATOM 1674 O O . ALA A 1 204 ? 13.960 -10.317 -8.159 1.00 80.94 204 ALA A O 1
ATOM 1675 N N . SER A 1 205 ? 14.895 -11.948 -9.399 1.00 80.75 205 SER A N 1
ATOM 1676 C CA . SER A 1 205 ? 16.278 -11.550 -9.116 1.00 80.75 205 SER A CA 1
ATOM 1677 C C . SER A 1 205 ? 16.563 -10.149 -9.659 1.00 80.75 205 SER A C 1
ATOM 1679 O O . SER A 1 205 ? 16.073 -9.782 -10.727 1.00 80.75 205 SER A O 1
ATOM 1681 N N . THR A 1 206 ? 17.357 -9.374 -8.922 1.00 77.81 206 THR A N 1
ATOM 1682 C CA . THR A 1 206 ? 17.683 -7.994 -9.271 1.00 77.81 206 THR A CA 1
ATOM 1683 C C . THR A 1 206 ? 19.122 -7.644 -8.927 1.00 77.81 206 THR A C 1
ATOM 1685 O O . THR A 1 206 ? 19.710 -8.208 -8.004 1.00 77.81 206 THR A O 1
ATOM 1688 N N . ARG A 1 207 ? 19.670 -6.689 -9.682 1.00 81.44 207 ARG A N 1
ATOM 1689 C CA . ARG A 1 207 ? 20.920 -5.980 -9.368 1.00 81.44 207 ARG A CA 1
ATOM 1690 C C . ARG A 1 207 ? 20.677 -4.650 -8.652 1.00 81.44 207 ARG A C 1
ATOM 1692 O O . ARG A 1 207 ? 21.634 -4.025 -8.206 1.00 81.44 207 ARG A O 1
ATOM 1699 N N . HIS A 1 208 ? 19.420 -4.212 -8.597 1.00 80.19 208 HIS A N 1
ATOM 1700 C CA . HIS A 1 208 ? 19.021 -2.994 -7.911 1.00 80.19 208 HIS A CA 1
ATOM 1701 C C . HIS A 1 208 ? 19.159 -3.167 -6.405 1.00 80.19 208 HIS A C 1
ATOM 1703 O O . HIS A 1 208 ? 19.022 -4.269 -5.868 1.00 80.19 208 HIS A O 1
ATOM 1709 N N . LEU A 1 209 ? 19.427 -2.062 -5.717 1.00 83.06 209 LEU A N 1
ATOM 1710 C CA . LEU A 1 209 ? 19.377 -2.057 -4.264 1.00 83.06 209 LEU A CA 1
ATOM 1711 C C . LEU A 1 209 ? 17.932 -2.295 -3.825 1.00 83.06 209 LEU A C 1
ATOM 1713 O O . LEU A 1 209 ? 16.998 -1.740 -4.402 1.00 83.06 209 LEU A O 1
ATOM 1717 N N . VAL A 1 210 ? 17.761 -3.116 -2.795 1.00 81.19 210 VAL A N 1
ATOM 1718 C CA . VAL A 1 210 ? 16.459 -3.424 -2.203 1.00 81.19 210 VAL A CA 1
ATOM 1719 C C . VAL A 1 210 ? 16.540 -3.142 -0.716 1.00 81.19 210 VAL A C 1
ATOM 1721 O O . VAL A 1 210 ? 17.447 -3.634 -0.042 1.00 81.19 210 VAL A O 1
ATOM 1724 N N . GLN A 1 211 ? 15.559 -2.412 -0.194 1.00 80.12 211 GLN A N 1
ATOM 1725 C CA . GLN A 1 211 ? 15.386 -2.246 1.240 1.00 80.12 211 GLN A CA 1
ATOM 1726 C C . GLN A 1 211 ? 13.981 -2.653 1.676 1.00 80.12 211 GLN A C 1
ATOM 1728 O O . GLN A 1 211 ? 12.975 -2.246 1.101 1.00 80.12 211 GLN A O 1
ATOM 1733 N N . VAL A 1 212 ? 13.922 -3.421 2.763 1.00 77.62 212 VAL A N 1
ATOM 1734 C CA . VAL A 1 212 ? 12.678 -3.773 3.449 1.00 77.62 212 VAL A CA 1
ATOM 1735 C C . VAL A 1 212 ? 12.659 -3.075 4.805 1.00 77.62 212 VAL A C 1
ATOM 1737 O O . VAL A 1 212 ? 13.603 -3.203 5.592 1.00 77.62 212 VAL A O 1
ATOM 1740 N N . SER A 1 213 ? 11.599 -2.322 5.096 1.00 69.94 213 SER A N 1
ATOM 1741 C CA . SER A 1 213 ? 11.418 -1.702 6.407 1.00 69.94 213 SER A CA 1
ATOM 1742 C C . SER A 1 213 ? 11.090 -2.767 7.445 1.00 69.94 213 SER A C 1
ATOM 1744 O O . SER A 1 213 ? 10.120 -3.509 7.302 1.00 69.94 213 SER A O 1
ATOM 1746 N N . ARG A 1 214 ? 11.856 -2.792 8.535 1.00 58.59 214 ARG A N 1
ATOM 1747 C CA . ARG A 1 214 ? 11.447 -3.437 9.783 1.00 58.59 214 ARG A CA 1
ATOM 1748 C C . ARG A 1 214 ? 11.005 -2.334 10.736 1.00 58.59 214 ARG A C 1
ATOM 1750 O O . ARG A 1 214 ? 11.826 -1.459 11.012 1.00 58.59 214 ARG A O 1
ATOM 1757 N N . PRO A 1 215 ? 9.771 -2.346 11.260 1.00 49.50 215 PRO A N 1
ATOM 1758 C CA . PRO A 1 215 ? 9.368 -1.371 12.261 1.00 49.50 215 PRO A CA 1
ATOM 1759 C C . PRO A 1 215 ? 10.283 -1.461 13.471 1.00 49.50 215 PRO A C 1
ATOM 1761 O O . PRO A 1 215 ? 10.342 -2.475 14.165 1.00 49.50 215 PRO A O 1
ATOM 1764 N N . HIS A 1 216 ? 11.048 -0.397 13.684 1.00 42.12 216 HIS A N 1
ATOM 1765 C CA . HIS A 1 216 ? 11.917 -0.249 14.831 1.00 42.12 216 HIS A CA 1
ATOM 1766 C C . HIS A 1 216 ? 11.243 0.723 15.794 1.00 42.12 216 HIS A C 1
ATOM 1768 O O . HIS A 1 216 ? 11.203 1.923 15.539 1.00 42.12 216 HIS A O 1
ATOM 1774 N N . MET A 1 217 ? 10.702 0.222 16.908 1.00 37.56 217 MET A N 1
ATOM 1775 C CA . MET A 1 217 ? 10.445 1.104 18.043 1.00 37.56 217 MET A CA 1
ATOM 1776 C C . MET A 1 217 ? 11.801 1.486 18.637 1.00 37.56 217 MET A C 1
ATOM 1778 O O . MET A 1 217 ? 12.521 0.615 19.131 1.00 37.56 217 MET A O 1
ATOM 1782 N N . GLN A 1 218 ? 12.149 2.774 18.617 1.00 31.73 218 GLN A N 1
ATOM 1783 C CA . GLN A 1 218 ? 13.218 3.260 19.483 1.00 31.73 218 GLN A CA 1
ATOM 1784 C C . GLN A 1 218 ? 12.851 2.915 20.928 1.00 31.73 218 GLN A C 1
ATOM 1786 O O . GLN A 1 218 ? 11.780 3.281 21.416 1.00 31.73 218 GLN A O 1
ATOM 1791 N N . LYS A 1 219 ? 13.760 2.241 21.639 1.00 29.16 219 LYS A N 1
ATOM 1792 C CA . LYS A 1 219 ? 13.755 2.290 23.100 1.00 29.16 219 LYS A CA 1
ATOM 1793 C C . LYS A 1 219 ? 13.998 3.749 23.478 1.00 29.16 219 LYS A C 1
ATOM 1795 O O . LYS A 1 219 ? 15.129 4.224 23.363 1.00 29.16 219 LYS A O 1
ATOM 1800 N N . SER A 1 220 ? 12.957 4.461 23.909 1.00 31.44 220 SER A N 1
ATOM 1801 C CA . SER A 1 220 ? 13.160 5.725 24.610 1.00 31.44 220 SER A CA 1
ATOM 1802 C C . SER A 1 220 ? 14.061 5.423 25.802 1.00 31.44 220 SER A C 1
ATOM 1804 O O . SER A 1 220 ? 13.727 4.577 26.637 1.00 31.44 220 SER A O 1
ATOM 1806 N N . HIS A 1 221 ? 15.236 6.044 25.831 1.00 32.31 221 HIS A N 1
ATOM 1807 C CA . HIS A 1 221 ? 16.049 6.054 27.036 1.00 32.31 221 HIS A CA 1
ATOM 1808 C C . HIS A 1 221 ? 15.204 6.716 28.130 1.00 32.31 221 HIS A C 1
ATOM 1810 O O . HIS A 1 221 ? 14.521 7.705 27.860 1.00 32.31 221 HIS A O 1
ATOM 1816 N N . LYS A 1 222 ? 15.160 6.063 29.295 1.00 32.94 222 LYS A N 1
ATOM 1817 C CA . LYS A 1 222 ? 14.521 6.594 30.502 1.00 32.94 222 LYS A CA 1
ATOM 1818 C C . LYS A 1 222 ? 15.121 7.941 30.880 1.00 32.94 222 LYS A C 1
ATOM 1820 O O . LYS A 1 222 ? 16.342 8.098 30.658 1.00 32.94 222 LYS A O 1
#

Secondary structure (DSSP, 8-state):
-PPP-EEEEEE--SSS------S-PPPSSS-PPP-------PPS-SS-S-STT-EE--S-TT-EEEEEEEEEEEETTEEEEEEEEETTS-EESS--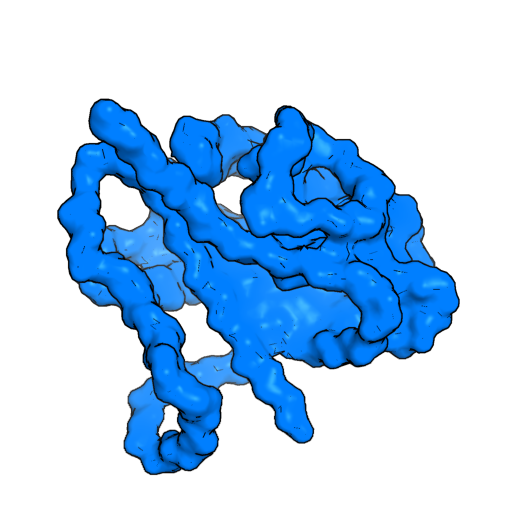----S--PSS--STTTTSEE-SSBS-EE-SSS-EEEEEEESSSHHHHHHHHHHHHHSTT-----SEEEEEEEEEEEETTT----EEEEEEEEE-SS-EEEEEEE------SS--B-----------

Mean predicted aligned error: 10.46 Å

InterPro domains:
  IPR003886 NIDO domain [PF06119] (83-207)
  IPR003886 NIDO domain [PS51220] (118-222)
  IPR003886 NIDO domain [SM00539] (118-222)
  IPR052749 Alpha-tectorin [PTHR46160] (42-211)

Organism: NCBI:txid278164

Sequence (222 aa):
MQPYYYFVTYCTDVGDIDFNRLAPHPPLVPTPQPITGTTASFPAGVFYPFGPGDSYTHRYDDDNTYVPLPQPFRYFRQTFSWLYVSNNGFLAFDYGWYSWSPHQFPAYAQHYNNIIAPFWTDIDNTRRGNISYQQYTNGSVLQQATTDINQYFPGLSFSASWVFVATWDKVEYYEKSGTETSFQVVLISGGNRSFTLMNYGAIASTRHLVQVSRPHMQKSHK

Radius of gyration: 17.45 Å; Cα contacts (8 Å, |Δi|>4): 451; chains: 1; bounding box: 38×47×50 Å

Foldseek 3Di:
DDDKDKDWAWDADPDDDPPPDDLPDPPPDDPDDDDDDDDDDDDPDLFDDDDPPWAFDDQAFLWKDKAAAPAWADDQNDTARIWIDTQQAKIFRPDRGSDQADDEPVNPPVRNNGMAGLKGHAWGRNPDWTKTKDKDQDDDSQVVVQVVVCVSPVPPNAGFRMKMKIKGFQIDGPVPPSGGWIKMWMWTDRNNTIIIMIIGDDHDDDPIDIDGDDDDDPPDDD